Protein AF-A0A938NJC6-F1 (afdb_monomer_lite)

Sequence (365 aa):
PTEAEWEYAARGGLADAHYATGDSLSGELASYASTNPKGTRPVGSYAPNPYGLYDMTGNVVEWTADYYDWDYYRESPPLNPVGPAIGKFRAIRGGGWFTGPGCCNIDFRNGLRGNWRDFNVGFRCAADPPGPKPISVRAADGVIVYGDLQLASADRRGPLVILFHQARASAQGEYGAIAARLLAAGYHVLAIDQRSGGSYLGGANRTAAALGDAEIGYCAAYPDLVAALRYADAAGLRGKRIALGSSYSASLVLRLAVEEAKALAAIVACSPASGPPMVDCEPGPWIAQVKLPALVIRPASEMARDSVREQLAACAAAGLRTHVAEEGVHGASLLDPSRCPDAEASWRVLLDFLAEVCAPESDSP

Secondary structure (DSSP, 8-state):
--HHHHHHHHHTT-TT-SBTTBS---TTT---GGG--SSPPPTTSS---TTS---SSSS-EEEEEEEP-TTGGGTS-SSS----SS-SSEEEES--TTS-GGGGSTT-EEEE-TT---SSEE-----PPPPPEEEEEE-TTS-EEEEEEE-SSS-TTS-EEEEEPPTT--HHHHHHHHHHHHHHTT-EEEEEE-TT--STTSS--HHHHHH-S----GGGGHHHHHHHHHHHHHTT--S-EEEEEETHHHHHHHHHHHHTGGG-SEEEEES---SGGGGGG-SHHHHTT--S-EEEEEEGGGGGSHHHHHHHHHHHHTT-EEEEESS--TGGGGG-TTT-TTHHHHHHHHHHHHHHHHSPP----

Foldseek 3Di:
DALVVLLVLQCLPPPPAFGLQGVDDDLQAEAAQVVVDPAADDWPSHAGRNNRHTRSFERAWEWHPEADDPCQVVPADPPDGRHDPDHQWTKTAAGYNYHDNNRRTSNHIDTDGPPDDDRRYYYDDDDDQPPWQKDWFAFPVGQIKIWTKGALDPDLQWEEEEEAEDAQDAQCLLCVQVCVVCSVLRYIYIGILFLRYHAPSHDGRPRVVVVPPDNDFLVNRLSVVVRSLVVSVVVSRNYAYEYEYFACVLLSVLVCQQPVVVSHQEYERFQHYADDSCVVRGSLVSLLRRPHAYEYEYEPVVVVDPVSVVVVVSNVVSVHHYYYHPWADGICRCCPCVRTVVNVVVVVVVSVSVCVSRPDDPPDD

Structure (mmCIF, N/CA/C/O backbone):
data_AF-A0A938NJC6-F1
#
_entry.id   AF-A0A938NJC6-F1
#
loop_
_atom_site.group_PDB
_atom_site.id
_atom_site.type_symbol
_atom_site.label_atom_id
_atom_site.label_alt_id
_atom_site.label_comp_id
_atom_site.label_asym_id
_atom_site.label_entity_id
_atom_site.label_seq_id
_atom_site.pdbx_PDB_ins_code
_atom_site.Cartn_x
_atom_site.Cartn_y
_atom_site.Cartn_z
_atom_site.occupancy
_atom_site.B_iso_or_equiv
_atom_site.auth_seq_id
_atom_site.auth_comp_id
_atom_site.auth_asym_id
_atom_site.auth_atom_id
_atom_site.pdbx_PDB_model_num
ATOM 1 N N . PRO A 1 1 ? 13.268 -0.759 -21.220 1.00 93.50 1 PRO A N 1
ATOM 2 C CA . PRO A 1 1 ? 13.733 0.076 -20.085 1.00 93.50 1 PRO A CA 1
ATOM 3 C C . PRO A 1 1 ? 14.410 1.338 -20.630 1.00 93.50 1 PRO A C 1
ATOM 5 O O . PRO A 1 1 ? 14.863 1.308 -21.777 1.00 93.50 1 PRO A O 1
ATOM 8 N N . THR A 1 2 ? 14.474 2.407 -19.838 1.00 95.00 2 THR A N 1
ATOM 9 C CA . THR A 1 2 ? 15.382 3.540 -20.082 1.00 95.00 2 THR A CA 1
ATOM 10 C C . THR A 1 2 ? 16.849 3.139 -19.850 1.00 95.00 2 THR A C 1
ATOM 12 O O . THR A 1 2 ? 17.124 2.064 -19.313 1.00 95.00 2 THR A O 1
ATOM 15 N N . GLU A 1 3 ? 17.811 3.977 -20.242 1.00 96.25 3 GLU A N 1
ATOM 16 C CA . GLU A 1 3 ? 19.238 3.793 -19.959 1.00 96.25 3 GLU A CA 1
ATOM 17 C C . GLU A 1 3 ? 19.470 3.702 -18.447 1.00 96.25 3 GLU A C 1
ATOM 19 O O . GLU A 1 3 ? 20.181 2.811 -17.984 1.00 96.25 3 GLU A O 1
ATOM 24 N N . ALA A 1 4 ? 18.814 4.584 -17.686 1.00 95.00 4 ALA A N 1
ATOM 25 C CA . ALA A 1 4 ? 18.897 4.622 -16.231 1.00 95.00 4 ALA A CA 1
ATOM 26 C C . ALA A 1 4 ? 18.274 3.381 -15.575 1.00 95.00 4 ALA A C 1
ATOM 28 O O . ALA A 1 4 ? 18.881 2.787 -14.687 1.00 95.00 4 ALA A O 1
ATOM 29 N N . GLU A 1 5 ? 17.096 2.947 -16.030 1.00 94.19 5 GLU A N 1
ATOM 30 C CA . GLU A 1 5 ? 16.465 1.711 -15.549 1.00 94.19 5 GLU A CA 1
ATOM 31 C C . GLU A 1 5 ? 17.309 0.477 -15.867 1.00 94.19 5 GLU A C 1
ATOM 33 O O . GLU A 1 5 ? 17.424 -0.420 -15.033 1.00 94.19 5 GLU A O 1
ATOM 38 N N . TRP A 1 6 ? 17.902 0.419 -17.065 1.00 96.25 6 TRP A N 1
ATOM 39 C CA . TRP A 1 6 ? 18.789 -0.673 -17.457 1.00 96.25 6 TRP A CA 1
ATOM 40 C C . TRP A 1 6 ? 20.021 -0.721 -16.556 1.00 96.25 6 TRP A C 1
ATOM 42 O O . TRP A 1 6 ? 20.360 -1.787 -16.048 1.00 96.25 6 TRP A O 1
ATOM 52 N N . GLU A 1 7 ? 20.660 0.426 -16.314 1.00 95.50 7 GLU A N 1
ATOM 53 C CA . GLU A 1 7 ? 21.837 0.511 -15.452 1.00 95.50 7 GLU A CA 1
ATOM 54 C C . GLU A 1 7 ? 21.504 0.115 -14.009 1.00 95.50 7 GLU A C 1
ATOM 56 O O . GLU A 1 7 ? 22.205 -0.705 -13.416 1.00 95.50 7 GLU A O 1
ATOM 61 N N . TYR A 1 8 ? 20.397 0.625 -13.463 1.00 93.69 8 TYR A N 1
ATOM 62 C CA . TYR A 1 8 ? 19.916 0.260 -12.131 1.00 93.69 8 TYR A CA 1
ATOM 63 C C . TYR A 1 8 ? 19.667 -1.249 -12.015 1.00 93.69 8 TYR A C 1
ATOM 65 O O . TYR A 1 8 ? 20.127 -1.900 -11.073 1.00 93.69 8 TYR A O 1
ATOM 73 N N . ALA A 1 9 ? 18.989 -1.824 -13.013 1.00 94.19 9 ALA A N 1
ATOM 74 C CA . ALA A 1 9 ? 18.744 -3.254 -13.094 1.00 94.19 9 ALA A CA 1
ATOM 75 C C . ALA A 1 9 ? 20.052 -4.054 -13.190 1.00 94.19 9 ALA A C 1
ATOM 77 O O . ALA A 1 9 ? 20.160 -5.091 -12.543 1.00 94.19 9 ALA A O 1
ATOM 78 N N . ALA A 1 10 ? 21.045 -3.575 -13.948 1.00 95.25 10 ALA A N 1
ATOM 79 C CA . ALA A 1 10 ? 22.336 -4.236 -14.125 1.00 95.25 10 ALA A CA 1
ATOM 80 C C . ALA A 1 10 ? 23.154 -4.241 -12.831 1.00 95.25 10 ALA A C 1
ATOM 82 O O . ALA A 1 10 ? 23.678 -5.291 -12.458 1.00 95.25 10 ALA A O 1
ATOM 83 N N . ARG A 1 11 ? 23.188 -3.113 -12.104 1.00 95.38 11 ARG A N 1
ATOM 84 C CA . ARG A 1 11 ? 23.844 -3.009 -10.789 1.00 95.38 11 ARG A CA 1
ATOM 85 C C . ARG A 1 11 ? 23.315 -4.047 -9.808 1.00 95.38 11 ARG A C 1
ATOM 87 O O . ARG A 1 11 ? 24.087 -4.586 -9.025 1.00 95.38 11 ARG A O 1
ATOM 94 N N . GLY A 1 12 ? 22.013 -4.338 -9.831 1.00 92.44 12 GLY A N 1
ATOM 95 C CA . GLY A 1 12 ? 21.447 -5.413 -9.017 1.00 92.44 12 GLY A CA 1
ATOM 96 C C . GLY A 1 12 ? 21.658 -5.220 -7.512 1.00 92.44 12 GLY A C 1
ATOM 97 O O . GLY A 1 12 ? 21.853 -6.194 -6.799 1.00 92.44 12 GLY A O 1
ATOM 98 N N . GLY A 1 13 ? 21.706 -3.974 -7.031 1.00 90.25 13 GLY A N 1
ATOM 99 C CA . GLY A 1 13 ? 22.016 -3.651 -5.632 1.00 90.25 13 GLY A CA 1
ATOM 100 C C . GLY A 1 13 ? 23.507 -3.654 -5.262 1.00 90.25 13 GLY A C 1
ATOM 101 O O . GLY A 1 13 ? 23.835 -3.384 -4.110 1.00 90.25 13 GLY A O 1
ATOM 102 N N . LEU A 1 14 ? 24.415 -3.917 -6.207 1.00 89.12 14 LEU A N 1
ATOM 103 C CA . LEU A 1 14 ? 25.859 -3.814 -5.994 1.00 89.12 14 LEU A CA 1
ATOM 104 C C . LEU A 1 14 ? 26.304 -2.350 -6.135 1.00 89.12 14 LEU A C 1
ATOM 106 O O . LEU A 1 14 ? 26.292 -1.786 -7.233 1.00 89.12 14 LEU A O 1
ATOM 110 N N . ALA A 1 15 ? 26.680 -1.728 -5.016 1.00 86.12 15 ALA A N 1
ATOM 111 C CA . ALA A 1 15 ? 27.274 -0.394 -5.018 1.00 86.12 15 ALA A CA 1
ATOM 112 C C . ALA A 1 15 ? 28.649 -0.430 -5.702 1.00 86.12 15 ALA A C 1
ATOM 114 O O . ALA A 1 15 ? 29.426 -1.350 -5.466 1.00 86.12 15 ALA A O 1
ATOM 115 N N . ASP A 1 16 ? 28.920 0.558 -6.557 1.00 85.88 16 ASP A N 1
ATOM 116 C CA . ASP A 1 16 ? 30.216 0.793 -7.214 1.00 85.88 16 ASP A CA 1
ATOM 117 C C . ASP A 1 16 ? 30.785 -0.353 -8.075 1.00 85.88 16 ASP A C 1
ATOM 119 O O . ASP A 1 16 ? 31.904 -0.253 -8.572 1.00 85.88 16 ASP A O 1
ATOM 123 N N . ALA A 1 17 ? 30.005 -1.408 -8.332 1.00 89.50 17 ALA A N 1
ATOM 124 C CA . ALA A 1 17 ? 30.441 -2.521 -9.168 1.00 89.50 17 ALA A CA 1
ATOM 125 C C . ALA A 1 17 ? 30.636 -2.100 -10.631 1.00 89.50 17 ALA A C 1
ATOM 127 O O . ALA A 1 17 ? 29.816 -1.380 -11.213 1.00 89.50 17 ALA A O 1
ATOM 128 N N . HIS A 1 18 ? 31.705 -2.616 -11.237 1.00 92.00 18 HIS A N 1
ATOM 129 C CA . HIS A 1 18 ? 32.009 -2.402 -12.654 1.00 92.00 18 HIS A CA 1
ATOM 130 C C . HIS A 1 18 ? 31.129 -3.262 -13.575 1.00 92.00 18 HIS A C 1
ATOM 132 O O . HIS A 1 18 ? 30.745 -2.821 -14.659 1.00 92.00 18 HIS A O 1
ATOM 138 N N . TYR A 1 19 ? 30.778 -4.472 -13.138 1.00 94.38 19 TYR A N 1
ATOM 139 C CA . TYR A 1 19 ? 29.988 -5.450 -13.882 1.00 94.38 19 TYR A CA 1
ATOM 140 C C . TYR A 1 19 ? 28.780 -5.900 -13.053 1.00 94.38 19 TYR A C 1
ATOM 142 O O . TYR A 1 19 ? 28.802 -5.872 -11.824 1.00 94.38 19 TYR A O 1
ATOM 150 N N . ALA A 1 20 ? 27.729 -6.409 -13.699 1.00 92.88 20 ALA A N 1
ATOM 151 C CA . ALA A 1 20 ? 26.588 -7.002 -12.986 1.00 92.88 20 ALA A CA 1
ATOM 152 C C . ALA A 1 20 ? 26.959 -8.282 -12.208 1.00 92.88 20 ALA A C 1
ATOM 154 O O . ALA A 1 20 ? 26.182 -8.790 -11.404 1.00 92.88 20 ALA A O 1
ATOM 155 N N . THR A 1 21 ? 28.168 -8.789 -12.453 1.00 90.44 21 THR A N 1
ATOM 156 C CA . THR A 1 21 ? 28.825 -9.908 -11.775 1.00 90.44 21 THR A CA 1
ATOM 157 C C . THR A 1 21 ? 29.746 -9.441 -10.635 1.00 90.44 21 THR A C 1
ATOM 159 O O . THR A 1 21 ? 30.507 -10.246 -10.104 1.00 90.44 21 THR A O 1
ATOM 162 N N . GLY A 1 22 ? 29.712 -8.153 -10.266 1.00 90.12 22 GLY A N 1
ATOM 163 C CA . GLY A 1 22 ? 30.626 -7.521 -9.310 1.00 90.12 22 GLY A CA 1
ATOM 164 C C . GLY A 1 22 ? 31.834 -6.886 -10.003 1.00 90.12 22 GLY A C 1
ATOM 165 O O . GLY A 1 22 ? 31.697 -6.237 -11.036 1.00 90.12 22 GLY A O 1
ATOM 166 N N . ASP A 1 23 ? 33.034 -7.099 -9.465 1.00 89.00 23 ASP A N 1
ATOM 167 C CA . ASP A 1 23 ? 34.268 -6.471 -9.980 1.00 89.00 23 ASP A CA 1
ATOM 168 C C . ASP A 1 23 ? 35.075 -7.367 -10.930 1.00 89.00 23 ASP A C 1
ATOM 170 O O . ASP A 1 23 ? 36.160 -7.009 -11.385 1.00 89.00 23 ASP A O 1
ATOM 174 N N . SER A 1 24 ? 34.557 -8.558 -11.236 1.00 89.69 24 SER A N 1
ATOM 175 C CA . SER A 1 24 ? 35.235 -9.548 -12.074 1.00 89.69 24 SER A CA 1
ATOM 176 C C . SER A 1 24 ? 34.513 -9.771 -13.397 1.00 89.69 24 SER A C 1
ATOM 178 O O . SER A 1 24 ? 33.294 -9.942 -13.441 1.00 89.69 24 SER A O 1
ATOM 180 N N . LEU A 1 25 ? 35.307 -9.857 -14.464 1.00 93.06 25 LEU A N 1
ATOM 181 C CA . LEU A 1 25 ? 34.879 -10.255 -15.799 1.00 93.06 25 LEU A CA 1
ATOM 182 C C . LEU A 1 25 ? 35.744 -11.429 -16.268 1.00 93.06 25 LEU A C 1
ATOM 184 O O . LEU A 1 25 ? 36.963 -11.306 -16.392 1.00 93.06 25 LEU A O 1
ATOM 188 N N . SER A 1 26 ? 35.114 -12.570 -16.535 1.00 94.50 26 SER A N 1
ATOM 189 C CA . SER A 1 26 ? 35.780 -13.772 -17.042 1.00 94.50 26 SER A CA 1
ATOM 190 C C . SER A 1 26 ? 34.833 -14.580 -17.929 1.00 94.50 26 SER A C 1
ATOM 192 O O . SER A 1 26 ? 33.621 -14.357 -17.929 1.00 94.50 26 SER A O 1
ATOM 194 N N . GLY A 1 27 ? 35.374 -15.553 -18.669 1.00 93.19 27 GLY A N 1
ATOM 195 C CA . GLY A 1 27 ? 34.564 -16.459 -19.492 1.00 93.19 27 GLY A CA 1
ATOM 196 C C . GLY A 1 27 ? 33.650 -17.404 -18.709 1.00 93.19 27 GLY A C 1
ATOM 197 O O . GLY A 1 27 ? 32.767 -18.010 -19.311 1.00 93.19 27 GLY A O 1
ATOM 198 N N . GLU A 1 28 ? 33.839 -17.510 -17.392 1.00 93.62 28 GLU A N 1
ATOM 199 C CA . GLU A 1 28 ? 32.956 -18.246 -16.477 1.00 93.62 28 GLU A CA 1
ATOM 200 C C . GLU A 1 28 ? 31.764 -17.398 -16.015 1.00 93.62 28 GLU A C 1
ATOM 202 O O . GLU A 1 28 ? 30.765 -17.943 -15.558 1.00 93.62 28 GLU A O 1
ATOM 207 N N . LEU A 1 29 ? 31.866 -16.071 -16.142 1.00 94.50 29 LEU A N 1
ATOM 208 C CA . LEU A 1 29 ? 30.884 -15.108 -15.642 1.00 94.50 29 LEU A CA 1
ATOM 209 C C . LEU A 1 29 ? 30.065 -14.453 -16.757 1.00 94.50 29 LEU A C 1
ATOM 211 O O . LEU A 1 29 ? 28.946 -14.015 -16.511 1.00 94.50 29 LEU A O 1
ATOM 215 N N . ALA A 1 30 ? 30.618 -14.357 -17.966 1.00 95.50 30 ALA A N 1
ATOM 216 C CA . ALA A 1 30 ? 29.990 -13.658 -19.078 1.00 95.50 30 ALA A CA 1
ATOM 217 C C . ALA A 1 30 ? 30.495 -14.160 -20.435 1.00 95.50 30 ALA A C 1
ATOM 219 O O . ALA A 1 30 ? 31.611 -14.668 -20.562 1.00 95.50 30 ALA A O 1
ATOM 220 N N . SER A 1 31 ? 29.704 -13.932 -21.488 1.00 95.88 31 SER A N 1
ATOM 221 C CA . SER A 1 31 ? 30.136 -14.139 -22.875 1.00 95.88 31 SER A CA 1
ATOM 222 C C . SER A 1 31 ? 30.456 -12.809 -23.555 1.00 95.88 31 SER A C 1
ATOM 224 O O . SER A 1 31 ? 29.571 -11.988 -23.772 1.00 95.88 31 SER A O 1
ATOM 226 N N . TYR A 1 32 ? 31.720 -12.612 -23.918 1.00 95.75 32 TYR A N 1
ATOM 227 C CA . TYR A 1 32 ? 32.225 -11.415 -24.607 1.00 95.75 32 TYR A CA 1
ATOM 228 C C . TYR A 1 32 ? 33.382 -11.779 -25.547 1.00 95.75 32 TYR A C 1
ATOM 230 O O . TYR A 1 32 ? 33.871 -12.909 -25.498 1.00 95.75 32 TYR A O 1
ATOM 238 N N . ALA A 1 33 ? 33.852 -10.862 -26.396 1.00 94.94 33 ALA A N 1
ATOM 239 C CA . ALA A 1 33 ? 34.763 -11.194 -27.501 1.00 94.94 33 ALA A CA 1
ATOM 240 C C . ALA A 1 33 ? 36.031 -11.952 -27.061 1.00 94.94 33 ALA A C 1
ATOM 242 O O . ALA A 1 33 ? 36.422 -12.925 -27.708 1.00 94.94 33 ALA A O 1
ATOM 243 N N . SER A 1 34 ? 36.641 -11.586 -25.926 1.00 94.88 34 SER A N 1
ATOM 244 C CA . SER A 1 34 ? 37.862 -12.251 -25.433 1.00 94.88 34 SER A CA 1
ATOM 245 C C . SER A 1 34 ? 37.635 -13.682 -24.933 1.00 94.88 34 SER A C 1
ATOM 247 O O . SER A 1 34 ? 38.597 -14.411 -24.718 1.00 94.88 34 SER A O 1
ATOM 249 N N . THR A 1 35 ? 36.379 -14.108 -24.776 1.00 93.19 35 THR A N 1
ATOM 250 C CA . THR A 1 35 ? 36.004 -15.500 -24.455 1.00 93.19 35 THR A CA 1
ATOM 251 C C . THR A 1 35 ? 35.884 -16.376 -25.705 1.00 93.19 35 THR A C 1
ATOM 253 O O . THR A 1 35 ? 35.565 -17.559 -25.604 1.00 93.19 35 THR A O 1
ATOM 256 N N . ASN A 1 36 ? 36.133 -15.795 -26.886 1.00 90.75 36 ASN A N 1
ATOM 257 C CA . ASN A 1 36 ? 36.021 -16.417 -28.204 1.00 90.75 36 ASN A CA 1
ATOM 258 C C . ASN A 1 36 ? 34.703 -17.200 -28.429 1.00 90.75 36 ASN A C 1
ATOM 260 O O . ASN A 1 36 ? 34.727 -18.384 -28.796 1.00 90.75 36 ASN A O 1
ATOM 264 N N . PRO A 1 37 ? 33.532 -16.583 -28.179 1.00 90.88 37 PRO A N 1
ATOM 265 C CA . PRO A 1 37 ? 32.252 -17.252 -28.346 1.00 90.88 37 PRO A CA 1
ATOM 266 C C . PRO A 1 37 ? 31.902 -17.403 -29.833 1.00 90.88 37 PRO A C 1
ATOM 268 O O . PRO A 1 37 ? 32.214 -16.551 -30.661 1.00 90.88 37 PRO A O 1
ATOM 271 N N . LYS A 1 38 ? 31.203 -18.490 -30.182 1.00 91.69 38 LYS A N 1
ATOM 272 C CA . LYS A 1 38 ? 30.749 -18.775 -31.560 1.00 91.69 38 LYS A CA 1
ATOM 273 C C . LYS A 1 38 ? 29.335 -18.244 -31.850 1.00 91.69 38 LYS A C 1
ATOM 275 O O . LYS A 1 38 ? 28.631 -18.803 -32.686 1.00 91.69 38 LYS A O 1
ATOM 280 N N . GLY A 1 39 ? 28.912 -17.215 -31.121 1.00 93.44 39 GLY A N 1
ATOM 281 C CA . GLY A 1 39 ? 27.557 -16.669 -31.137 1.00 93.44 39 GLY A CA 1
ATOM 282 C C . GLY A 1 39 ? 27.022 -16.410 -29.730 1.00 93.44 39 GLY A C 1
ATOM 283 O O . GLY A 1 39 ? 27.735 -16.584 -28.739 1.00 93.44 39 GLY A O 1
ATOM 284 N N . THR A 1 40 ? 25.749 -16.029 -29.659 1.00 95.00 40 THR A N 1
ATOM 285 C CA . THR A 1 40 ? 25.018 -15.850 -28.399 1.00 95.00 40 THR A CA 1
ATOM 286 C C . THR A 1 40 ? 24.961 -17.147 -27.595 1.00 95.00 40 THR A C 1
ATOM 288 O O . THR A 1 40 ? 24.934 -18.250 -28.151 1.00 95.00 40 THR A O 1
ATOM 291 N N . ARG A 1 41 ? 24.875 -17.023 -26.274 1.00 95.25 41 ARG A N 1
ATOM 292 C CA . ARG A 1 41 ? 24.606 -18.137 -25.361 1.00 95.25 41 ARG A CA 1
ATOM 293 C C . ARG A 1 41 ? 23.112 -18.195 -25.015 1.00 95.25 41 ARG A C 1
ATOM 295 O O . ARG A 1 41 ? 22.451 -17.155 -25.052 1.00 95.25 41 ARG A O 1
ATOM 302 N N . PRO A 1 42 ? 22.564 -19.383 -24.687 1.00 95.25 42 PRO A N 1
ATOM 303 C CA . PRO A 1 42 ? 21.231 -19.480 -24.098 1.00 95.25 42 PRO A CA 1
ATOM 304 C C . PRO A 1 42 ? 21.102 -18.543 -22.894 1.00 95.25 42 PRO A C 1
ATOM 306 O O . PRO A 1 42 ? 22.037 -18.449 -22.096 1.00 95.25 42 PRO A O 1
ATOM 309 N N . VAL A 1 43 ? 19.961 -17.863 -22.766 1.00 92.06 43 VAL A N 1
ATOM 310 C CA . VAL A 1 43 ? 19.718 -16.963 -21.632 1.00 92.06 43 VAL A CA 1
ATOM 311 C C . VAL A 1 43 ? 19.870 -17.733 -20.323 1.00 92.06 43 VAL A C 1
ATOM 313 O O . VAL A 1 43 ? 19.364 -18.850 -20.202 1.00 92.06 43 VAL A O 1
ATOM 316 N N . GLY A 1 44 ? 20.589 -17.149 -19.367 1.00 93.12 44 GLY A N 1
ATOM 317 C CA . GLY A 1 44 ? 20.867 -17.790 -18.080 1.00 93.12 44 GLY A CA 1
ATOM 318 C C . GLY A 1 44 ? 21.961 -18.859 -18.111 1.00 93.12 44 GLY A C 1
ATOM 319 O O . GLY A 1 44 ? 22.034 -19.696 -17.216 1.00 93.12 44 GLY A O 1
ATOM 320 N N . SER A 1 45 ? 22.840 -18.828 -19.120 1.00 94.81 45 SER A N 1
ATOM 321 C CA . SER A 1 45 ? 24.065 -19.648 -19.129 1.00 94.81 45 SER A CA 1
ATOM 322 C C . SER A 1 45 ? 25.069 -19.253 -18.037 1.00 94.81 45 SER A C 1
ATOM 324 O O . SER A 1 45 ? 25.984 -20.020 -17.749 1.00 94.81 45 SER A O 1
ATOM 326 N N . TYR A 1 46 ? 24.908 -18.063 -17.458 1.00 93.88 46 TYR A N 1
ATOM 327 C CA . TYR A 1 46 ? 25.753 -17.491 -16.413 1.00 93.88 46 TYR A CA 1
ATOM 328 C C . TYR A 1 46 ? 24.915 -17.144 -15.180 1.00 93.88 46 TYR A C 1
ATOM 330 O O . TYR A 1 46 ? 23.689 -17.067 -15.263 1.00 93.88 46 TYR A O 1
ATOM 338 N N . ALA A 1 47 ? 25.567 -16.940 -14.033 1.00 93.62 47 ALA A N 1
ATOM 339 C CA . ALA A 1 47 ? 24.878 -16.578 -12.797 1.00 93.62 47 ALA A CA 1
ATOM 340 C C . ALA A 1 47 ? 24.131 -15.232 -12.937 1.00 93.62 47 ALA A C 1
ATOM 342 O O . ALA A 1 47 ? 24.637 -14.323 -13.602 1.00 93.62 47 ALA A O 1
ATOM 343 N N . PRO A 1 48 ? 22.945 -15.083 -12.318 1.00 95.12 48 PRO A N 1
ATOM 344 C CA . PRO A 1 48 ? 22.245 -13.809 -12.304 1.00 95.12 48 PRO A CA 1
ATOM 345 C C . PRO A 1 48 ? 22.912 -12.825 -11.334 1.00 95.12 48 PRO A C 1
ATOM 347 O O . PRO A 1 48 ? 23.638 -13.224 -10.421 1.00 95.12 48 PRO A O 1
ATOM 350 N N . ASN A 1 49 ? 22.607 -11.538 -11.485 1.00 94.12 49 ASN A N 1
ATOM 351 C CA . ASN A 1 49 ? 22.927 -10.540 -10.464 1.00 94.12 49 ASN A CA 1
ATOM 352 C C . ASN A 1 49 ? 22.013 -10.699 -9.219 1.00 94.12 49 ASN A C 1
ATOM 354 O O . ASN A 1 49 ? 21.089 -11.519 -9.241 1.00 94.12 49 ASN A O 1
ATOM 358 N N . PRO A 1 50 ? 22.200 -9.927 -8.129 1.00 93.00 50 PRO A N 1
ATOM 359 C CA . PRO A 1 50 ? 21.402 -10.108 -6.910 1.00 93.00 50 PRO A CA 1
ATOM 360 C C . PRO A 1 50 ? 19.897 -9.809 -7.051 1.00 93.00 50 PRO A C 1
ATOM 362 O O . PRO A 1 50 ? 19.123 -10.202 -6.182 1.00 93.00 50 PRO A O 1
ATOM 365 N N . TYR A 1 51 ? 19.453 -9.175 -8.144 1.00 91.75 51 TYR A N 1
ATOM 366 C CA . TYR A 1 51 ? 18.027 -9.047 -8.485 1.00 91.75 51 TYR A CA 1
ATOM 367 C C . TYR A 1 51 ? 17.467 -10.266 -9.233 1.00 91.75 51 TYR A C 1
ATOM 369 O O . TYR A 1 51 ? 16.294 -10.279 -9.601 1.00 91.75 51 TYR A O 1
ATOM 377 N N . GLY A 1 52 ? 18.278 -11.297 -9.475 1.00 93.06 52 GLY A N 1
ATOM 378 C CA . GLY A 1 52 ? 17.876 -12.472 -10.244 1.00 93.06 52 GLY A CA 1
ATOM 379 C C . GLY A 1 52 ? 17.861 -12.234 -11.757 1.00 93.06 52 GLY A C 1
ATOM 380 O O . GLY A 1 52 ? 17.271 -13.029 -12.489 1.00 93.06 52 GLY A O 1
ATOM 381 N N . LEU A 1 53 ? 18.486 -11.153 -12.242 1.00 94.06 53 LEU A N 1
ATOM 382 C CA . LEU A 1 53 ? 18.537 -10.823 -13.665 1.00 94.06 53 LEU A CA 1
ATOM 383 C C . LEU A 1 53 ? 19.767 -11.445 -14.327 1.00 94.06 53 LEU A C 1
ATOM 385 O O . LEU A 1 53 ? 20.895 -11.282 -13.862 1.00 94.06 53 LEU A O 1
ATOM 389 N N . TYR A 1 54 ? 19.535 -12.134 -15.440 1.00 95.06 54 TYR A N 1
ATOM 390 C CA . TYR A 1 54 ? 20.562 -12.821 -16.218 1.00 95.06 54 TYR A CA 1
ATOM 391 C C . TYR A 1 54 ? 21.120 -11.944 -17.337 1.00 95.06 54 TYR A C 1
ATOM 393 O O . TYR A 1 54 ? 20.451 -11.023 -17.817 1.00 95.06 54 TYR A O 1
ATOM 401 N N . ASP A 1 55 ? 22.342 -12.282 -17.759 1.00 94.19 55 ASP A N 1
ATOM 402 C CA . ASP A 1 55 ? 23.012 -11.716 -18.934 1.00 94.19 55 ASP A CA 1
ATOM 403 C C . ASP A 1 55 ? 23.083 -10.175 -18.915 1.00 94.19 55 ASP A C 1
ATOM 405 O O . ASP A 1 55 ? 23.024 -9.516 -19.945 1.00 94.19 55 ASP A O 1
ATOM 409 N N . MET A 1 56 ? 23.208 -9.592 -17.716 1.00 94.69 56 MET A N 1
ATOM 410 C CA . MET A 1 56 ? 23.434 -8.152 -17.522 1.00 94.69 56 MET A CA 1
ATOM 411 C C . MET A 1 56 ? 24.899 -7.745 -17.786 1.00 94.69 56 MET A C 1
ATOM 413 O O . MET A 1 56 ? 25.197 -6.560 -17.918 1.00 94.69 56 MET A O 1
ATOM 417 N N . THR A 1 57 ? 25.801 -8.730 -17.884 1.00 94.12 57 THR A N 1
ATOM 418 C CA . THR A 1 57 ? 27.201 -8.591 -18.310 1.00 94.12 57 THR A CA 1
ATOM 419 C C . THR A 1 57 ? 27.449 -9.571 -19.460 1.00 94.12 57 THR A C 1
ATOM 421 O O . THR A 1 57 ? 27.539 -10.777 -19.234 1.00 94.12 57 THR A O 1
ATOM 424 N N . GLY A 1 58 ? 27.590 -9.088 -20.696 1.00 94.06 58 GLY A N 1
ATOM 425 C CA . GLY A 1 58 ? 27.866 -9.949 -21.853 1.00 94.06 58 GLY A CA 1
ATOM 426 C C . GLY A 1 58 ? 26.613 -10.508 -22.546 1.00 94.06 58 GLY A C 1
ATOM 427 O O . GLY A 1 58 ? 25.494 -10.050 -22.360 1.00 94.06 58 GLY A O 1
ATOM 428 N N . ASN A 1 59 ? 26.823 -11.540 -23.364 1.00 95.56 59 ASN A N 1
ATOM 429 C CA . ASN A 1 59 ? 25.858 -12.154 -24.279 1.00 95.56 59 ASN A CA 1
ATOM 430 C C . ASN A 1 59 ? 25.434 -11.228 -25.425 1.00 95.56 59 ASN A C 1
ATOM 432 O O . ASN A 1 59 ? 25.858 -11.473 -26.547 1.00 95.56 59 ASN A O 1
ATOM 436 N N . VAL A 1 60 ? 24.699 -10.144 -25.185 1.00 95.56 60 VAL A N 1
ATOM 437 C CA . VAL A 1 60 ? 24.332 -9.149 -26.213 1.00 95.56 60 VAL A CA 1
ATOM 438 C C . VAL A 1 60 ? 24.331 -7.743 -25.624 1.00 95.56 60 VAL A C 1
ATOM 440 O O . VAL A 1 60 ? 24.018 -7.559 -24.455 1.00 95.56 60 VAL A O 1
ATOM 443 N N . VAL A 1 61 ? 24.625 -6.736 -26.450 1.00 95.44 61 VAL A N 1
ATOM 444 C CA . VAL A 1 61 ? 24.279 -5.352 -26.085 1.00 95.44 61 VAL A CA 1
ATOM 445 C C . VAL A 1 61 ? 22.780 -5.161 -26.287 1.00 95.44 61 VAL A C 1
ATOM 447 O O . VAL A 1 61 ? 22.198 -5.789 -27.169 1.00 95.44 61 VAL A O 1
ATOM 450 N N . GLU A 1 62 ? 22.130 -4.303 -25.516 1.00 96.06 62 GLU A N 1
ATOM 451 C CA . GLU A 1 62 ? 20.670 -4.198 -25.548 1.00 96.06 62 GLU A CA 1
ATOM 452 C C . GLU A 1 62 ? 20.187 -2.794 -25.872 1.00 96.06 62 GLU A C 1
ATOM 454 O O . GLU A 1 62 ? 20.692 -1.813 -25.331 1.00 96.06 62 GLU A O 1
ATOM 459 N N . TRP A 1 63 ? 19.168 -2.710 -26.728 1.00 96.06 63 TRP A N 1
ATOM 460 C CA . TRP A 1 63 ? 18.431 -1.473 -26.972 1.00 96.06 63 TRP A CA 1
ATOM 461 C C . TRP A 1 63 ? 17.725 -0.971 -25.710 1.00 96.06 63 TRP A C 1
ATOM 463 O O . TRP A 1 63 ? 17.059 -1.742 -25.012 1.00 96.06 63 TRP A O 1
ATOM 473 N N . THR A 1 64 ? 17.777 0.344 -25.488 1.00 95.75 64 THR A N 1
ATOM 474 C CA . THR A 1 64 ? 16.940 1.043 -24.502 1.00 95.75 64 THR A CA 1
ATOM 475 C C . THR A 1 64 ? 15.902 1.934 -25.193 1.00 95.75 64 THR A C 1
ATOM 477 O O . THR A 1 64 ? 15.887 2.083 -26.419 1.00 95.75 64 THR A O 1
ATOM 480 N N . ALA A 1 65 ? 14.973 2.492 -24.414 1.00 94.19 65 ALA A N 1
ATOM 481 C CA . ALA A 1 65 ? 13.924 3.376 -24.925 1.00 94.19 65 ALA A CA 1
ATOM 482 C C . ALA A 1 65 ? 14.459 4.752 -25.381 1.00 94.19 65 ALA A C 1
ATOM 484 O O . ALA A 1 65 ? 13.821 5.442 -26.183 1.00 94.19 65 ALA A O 1
ATOM 485 N N . ASP A 1 66 ? 15.628 5.144 -24.887 1.00 96.19 66 ASP A N 1
ATOM 486 C CA . ASP A 1 66 ? 16.186 6.488 -24.965 1.00 96.19 66 ASP A CA 1
ATOM 487 C C . ASP A 1 66 ? 16.765 6.799 -26.344 1.00 96.19 66 ASP A C 1
ATOM 489 O O . ASP A 1 66 ? 17.227 5.936 -27.105 1.00 96.19 66 ASP A O 1
ATOM 493 N N . TYR A 1 67 ? 16.784 8.089 -26.661 1.00 97.56 67 TYR A N 1
ATOM 494 C CA . TYR A 1 67 ? 17.717 8.592 -27.653 1.00 97.56 67 TYR A CA 1
ATOM 495 C C . TYR A 1 67 ? 19.118 8.681 -27.049 1.00 97.56 67 TYR A C 1
ATOM 497 O O . TYR A 1 67 ? 19.291 8.998 -25.879 1.00 97.56 67 TYR A O 1
ATOM 505 N N . TYR A 1 68 ? 20.130 8.417 -27.868 1.00 96.94 68 TYR A N 1
ATOM 506 C CA . TYR A 1 68 ? 21.516 8.548 -27.456 1.00 96.94 68 TYR A CA 1
ATOM 507 C C . TYR A 1 68 ? 22.035 9.956 -27.736 1.00 96.94 68 TYR A C 1
ATOM 509 O O . TYR A 1 68 ? 21.991 10.434 -28.874 1.00 96.94 68 TYR A O 1
ATOM 517 N N . ASP A 1 69 ? 22.600 10.561 -26.701 1.00 96.31 69 ASP A N 1
ATOM 518 C CA . ASP A 1 69 ? 23.446 11.746 -26.771 1.00 96.31 69 ASP A CA 1
ATOM 519 C C . ASP A 1 69 ? 24.641 11.537 -25.833 1.00 96.31 69 ASP A C 1
ATOM 521 O O . ASP A 1 69 ? 24.475 11.119 -24.682 1.00 96.31 69 ASP A O 1
ATOM 525 N N . TRP A 1 70 ? 25.844 11.775 -26.356 1.00 94.69 70 TRP A N 1
ATOM 526 C CA . TRP A 1 70 ? 27.111 11.582 -25.658 1.00 94.69 70 TRP A CA 1
ATOM 527 C C . TRP A 1 70 ? 27.198 12.410 -24.368 1.00 94.69 70 TRP A C 1
ATOM 529 O O . TRP A 1 70 ? 27.605 11.879 -23.337 1.00 94.69 70 TRP A O 1
ATOM 539 N N . ASP A 1 71 ? 26.755 13.668 -24.402 1.00 95.06 71 ASP A N 1
ATOM 540 C CA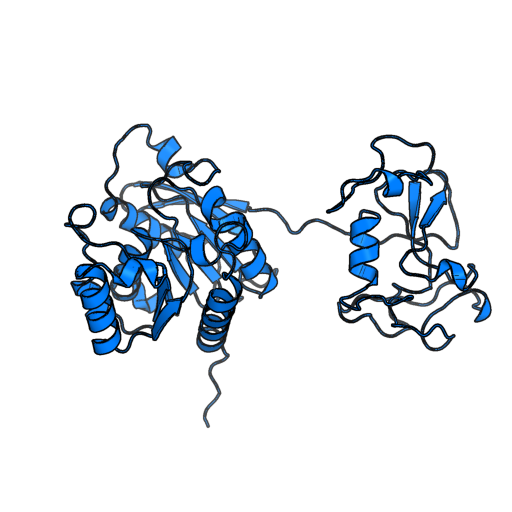 . ASP A 1 71 ? 26.902 14.628 -23.305 1.00 95.06 71 ASP A CA 1
ATOM 541 C C . ASP A 1 71 ? 25.673 14.691 -22.381 1.00 95.06 71 ASP A C 1
ATOM 543 O O . ASP A 1 71 ? 25.715 15.386 -21.369 1.00 95.06 71 ASP A O 1
ATOM 547 N N . TYR A 1 72 ? 24.602 13.938 -22.669 1.00 95.06 72 TYR A N 1
ATOM 548 C CA . TYR A 1 72 ? 23.319 14.023 -21.951 1.00 95.06 72 TYR A CA 1
ATOM 549 C C . TYR A 1 72 ? 23.442 14.005 -20.421 1.00 95.06 72 TYR A C 1
ATOM 551 O O . TYR A 1 72 ? 22.869 14.852 -19.738 1.00 95.06 72 TYR A O 1
ATOM 559 N N . TYR A 1 73 ? 24.223 13.073 -19.872 1.00 94.00 73 TYR A N 1
ATOM 560 C CA . TYR A 1 73 ? 24.349 12.907 -18.422 1.00 94.00 73 TYR A CA 1
ATOM 561 C C . TYR A 1 73 ? 25.133 14.027 -17.721 1.00 94.00 73 TYR A C 1
ATOM 563 O O . TYR A 1 73 ? 25.173 14.070 -16.495 1.00 94.00 73 TYR A O 1
ATOM 571 N N . ARG A 1 74 ? 25.732 14.964 -18.467 1.00 94.31 74 ARG A N 1
ATOM 572 C CA . ARG A 1 74 ? 26.360 16.164 -17.892 1.00 94.31 74 ARG A CA 1
ATOM 573 C C . ARG A 1 74 ? 25.331 17.183 -17.411 1.00 94.31 74 ARG A C 1
ATOM 575 O O . ARG A 1 74 ? 25.648 17.986 -16.540 1.00 94.31 74 ARG A O 1
ATOM 582 N N . GLU A 1 75 ? 24.131 17.156 -17.988 1.00 92.19 75 GLU A N 1
ATOM 583 C CA . GLU A 1 75 ? 23.057 18.126 -17.736 1.00 92.19 75 GLU A CA 1
ATOM 584 C C . GLU A 1 75 ? 21.721 17.452 -17.370 1.00 92.19 75 GLU A C 1
ATOM 586 O O . GLU A 1 75 ? 20.713 18.127 -17.160 1.00 92.19 75 GLU A O 1
ATOM 591 N N . SER A 1 76 ? 21.687 16.118 -17.293 1.00 91.94 76 SER A N 1
ATOM 592 C CA . SER A 1 76 ? 20.468 15.365 -17.005 1.00 91.94 76 SER A CA 1
ATOM 593 C C . SER A 1 76 ? 19.966 15.584 -15.573 1.00 91.94 76 SER A C 1
ATOM 595 O O . SER A 1 76 ? 20.771 15.807 -14.663 1.00 91.94 76 SER A O 1
ATOM 597 N N . PRO A 1 77 ? 18.656 15.405 -15.319 1.00 90.88 77 PRO A N 1
ATOM 598 C CA . PRO A 1 77 ? 18.142 15.282 -13.960 1.00 90.88 77 PRO A CA 1
ATOM 599 C C . PRO A 1 77 ? 18.890 14.194 -13.167 1.00 90.88 77 PRO A C 1
ATOM 601 O O . PRO A 1 77 ? 19.190 13.137 -13.727 1.00 90.88 77 PRO A O 1
ATOM 604 N N . PRO A 1 78 ? 19.163 14.408 -11.867 1.00 84.50 78 PRO A N 1
ATOM 605 C CA . PRO A 1 78 ? 19.930 13.459 -11.057 1.00 84.50 78 PRO A CA 1
ATOM 606 C C . PRO A 1 78 ? 19.156 12.178 -10.717 1.00 84.50 78 PRO A C 1
ATOM 608 O O . PRO A 1 78 ? 19.760 11.184 -10.329 1.00 84.50 78 PRO A O 1
ATOM 611 N N . LEU A 1 79 ? 17.825 12.192 -10.841 1.00 82.88 79 LEU A N 1
ATOM 612 C CA . LEU A 1 79 ? 16.955 11.065 -10.520 1.00 82.88 79 LEU A CA 1
ATOM 613 C C . LEU A 1 79 ? 16.088 10.718 -11.731 1.00 82.88 79 LEU A C 1
ATOM 615 O O . LEU A 1 79 ? 15.410 11.592 -12.268 1.00 82.88 79 LEU A O 1
ATOM 619 N N . ASN A 1 80 ? 16.096 9.441 -12.119 1.00 84.75 80 ASN A N 1
ATOM 620 C CA . ASN A 1 80 ? 15.303 8.870 -13.216 1.00 84.75 80 ASN A CA 1
ATOM 621 C C . ASN A 1 80 ? 15.359 9.673 -14.536 1.00 84.75 80 ASN A C 1
ATOM 623 O O . ASN A 1 80 ? 14.316 10.086 -15.050 1.00 84.75 80 ASN A O 1
ATOM 627 N N . PRO A 1 81 ? 16.554 9.926 -15.102 1.00 92.81 81 PRO A N 1
ATOM 628 C CA . PRO A 1 81 ? 16.663 10.594 -16.392 1.00 92.81 81 PRO A CA 1
ATOM 629 C C . PRO A 1 81 ? 16.168 9.681 -17.530 1.00 92.81 81 PRO A C 1
ATOM 631 O O . PRO A 1 81 ? 16.397 8.474 -17.513 1.00 92.81 81 PRO A O 1
ATOM 634 N N . VAL A 1 82 ? 15.499 10.268 -18.528 1.00 88.44 82 VAL A N 1
ATOM 635 C CA . VAL A 1 82 ? 14.772 9.552 -19.605 1.00 88.44 82 VAL A CA 1
ATOM 636 C C . VAL A 1 82 ? 15.384 9.754 -21.001 1.00 88.44 82 VAL A C 1
ATOM 638 O O . VAL A 1 82 ? 14.706 9.623 -22.023 1.00 88.44 82 VAL A O 1
ATOM 641 N N . GLY A 1 83 ? 16.657 10.148 -21.045 1.00 92.56 83 GLY A N 1
ATOM 642 C CA . GLY A 1 83 ? 17.339 10.542 -22.274 1.00 92.56 83 GLY A CA 1
ATOM 643 C C . GLY A 1 83 ? 16.821 11.868 -22.864 1.00 92.56 83 GLY A C 1
ATOM 644 O O . GLY A 1 83 ? 15.906 12.505 -22.328 1.00 92.56 83 GLY A O 1
ATOM 645 N N . PRO A 1 84 ? 17.408 12.336 -23.978 1.00 93.50 84 PRO A N 1
ATOM 646 C CA . PRO A 1 84 ? 16.877 13.443 -24.766 1.00 93.50 84 PRO A CA 1
ATOM 647 C C . PRO A 1 84 ? 15.526 13.090 -25.402 1.00 93.50 84 PRO A C 1
ATOM 649 O O . PRO A 1 84 ? 15.306 11.963 -25.840 1.00 93.50 84 PRO A O 1
ATOM 652 N N . ALA A 1 85 ? 14.647 14.083 -25.563 1.00 90.81 85 ALA A N 1
ATOM 653 C CA . ALA A 1 85 ? 13.332 13.884 -26.186 1.00 90.81 85 ALA A CA 1
ATOM 654 C C . ALA A 1 85 ? 13.403 13.541 -27.690 1.00 90.81 85 ALA A C 1
ATOM 656 O O . ALA A 1 85 ? 12.494 12.910 -28.234 1.00 90.81 85 ALA A O 1
ATOM 657 N N . ILE A 1 86 ? 14.472 13.964 -28.372 1.00 92.38 86 ILE A N 1
ATOM 658 C CA . ILE A 1 86 ? 14.717 13.725 -29.799 1.00 92.38 86 ILE A CA 1
ATOM 659 C C . ILE A 1 86 ? 16.180 13.343 -30.021 1.00 92.38 86 ILE A C 1
ATOM 661 O O . ILE A 1 86 ? 17.069 13.848 -29.342 1.00 92.38 86 ILE A O 1
ATOM 665 N N . GLY A 1 87 ? 16.452 12.502 -31.016 1.00 93.25 87 GLY A N 1
ATOM 666 C CA . GLY A 1 87 ? 17.823 12.142 -31.358 1.00 93.25 87 GLY A CA 1
ATOM 667 C C . GLY A 1 87 ? 17.943 11.375 -32.666 1.00 93.25 87 GLY A C 1
ATOM 668 O O . GLY A 1 87 ? 16.969 10.873 -33.224 1.00 93.25 87 GLY A O 1
ATOM 669 N N . LYS A 1 88 ? 19.176 11.302 -33.178 1.00 94.50 88 LYS A N 1
ATOM 670 C CA . LYS A 1 88 ? 19.512 10.564 -34.412 1.00 94.50 88 LYS A CA 1
ATOM 671 C C . LYS A 1 88 ? 19.811 9.086 -34.156 1.00 94.50 88 LYS A C 1
ATOM 673 O O . LYS A 1 88 ? 19.692 8.266 -35.067 1.00 94.50 88 LYS A O 1
ATOM 678 N N . PHE A 1 89 ? 20.216 8.763 -32.934 1.00 96.81 89 PHE A N 1
ATOM 679 C CA . PHE A 1 89 ? 20.631 7.436 -32.504 1.00 96.81 89 PHE A CA 1
ATOM 680 C C . PHE A 1 89 ? 19.787 7.001 -31.309 1.00 96.81 89 PHE A C 1
ATOM 682 O O . PHE A 1 89 ? 19.341 7.838 -30.529 1.00 96.81 89 PHE A O 1
ATOM 689 N N . ARG A 1 90 ? 19.562 5.698 -31.182 1.00 96.25 90 ARG A N 1
ATOM 690 C CA . ARG A 1 90 ? 18.993 5.052 -30.000 1.00 96.25 90 ARG A CA 1
ATOM 691 C C . ARG A 1 90 ? 20.131 4.532 -29.137 1.00 96.25 90 ARG A C 1
ATOM 693 O O . ARG A 1 90 ? 21.155 4.105 -29.680 1.00 96.25 90 ARG A O 1
ATOM 700 N N . ALA A 1 91 ? 19.958 4.608 -27.826 1.00 97.12 91 ALA A N 1
ATOM 701 C CA . ALA A 1 91 ? 20.964 4.127 -26.900 1.00 97.12 91 ALA A CA 1
ATOM 702 C C . ALA A 1 91 ? 20.964 2.594 -26.834 1.00 97.12 91 ALA A C 1
ATOM 704 O O . ALA A 1 91 ? 19.922 1.937 -26.915 1.00 97.12 91 ALA A O 1
ATOM 705 N N . ILE A 1 92 ? 22.166 2.042 -26.716 1.00 96.44 92 ILE A N 1
ATOM 706 C CA . ILE A 1 92 ? 22.422 0.648 -26.372 1.00 96.44 92 ILE A CA 1
ATOM 707 C C . ILE A 1 92 ? 23.299 0.587 -25.129 1.00 96.44 92 ILE A C 1
ATOM 709 O O . ILE A 1 92 ? 24.185 1.431 -24.958 1.00 96.44 92 ILE A O 1
ATOM 713 N N . ARG A 1 93 ? 23.073 -0.424 -24.291 1.00 96.31 93 ARG A N 1
ATOM 714 C CA . ARG A 1 93 ? 23.841 -0.650 -23.061 1.00 96.31 93 ARG A CA 1
ATOM 715 C C . ARG A 1 93 ? 24.335 -2.085 -22.931 1.00 96.31 93 ARG A C 1
ATOM 717 O O . ARG A 1 93 ? 23.863 -2.981 -23.634 1.00 96.31 93 ARG A O 1
ATOM 724 N N . GLY A 1 94 ? 25.299 -2.267 -22.033 1.00 91.75 94 GLY A N 1
ATOM 725 C CA . GLY A 1 94 ? 25.940 -3.549 -21.765 1.00 91.75 94 GLY A CA 1
ATOM 726 C C . GLY A 1 94 ? 26.932 -3.975 -22.844 1.00 91.75 94 GLY A C 1
ATOM 727 O O . GLY A 1 94 ? 27.249 -3.229 -23.773 1.00 91.75 94 GLY A O 1
ATOM 728 N N . GLY A 1 95 ? 27.420 -5.207 -22.704 1.00 91.88 95 GLY A N 1
ATOM 729 C CA . GLY A 1 95 ? 28.391 -5.837 -23.595 1.00 91.88 95 GLY A CA 1
ATOM 730 C C . GLY A 1 95 ? 27.813 -7.102 -24.210 1.00 91.88 95 GLY A C 1
ATOM 731 O O . GLY A 1 95 ? 26.978 -7.754 -23.605 1.00 91.88 95 GLY A O 1
ATOM 732 N N . GLY A 1 96 ? 28.266 -7.470 -25.402 1.00 93.19 96 GLY A N 1
ATOM 733 C CA . GLY A 1 96 ? 27.852 -8.689 -26.087 1.00 93.19 96 GLY A CA 1
ATOM 734 C C . GLY A 1 96 ? 29.003 -9.624 -26.429 1.00 93.19 96 GLY A C 1
ATOM 735 O O . GLY A 1 96 ? 30.182 -9.275 -26.316 1.00 93.19 96 GLY A O 1
ATOM 736 N N . TRP A 1 97 ? 28.645 -10.810 -26.921 1.00 94.69 97 TRP A N 1
ATOM 737 C CA . TRP A 1 97 ? 29.565 -11.865 -27.346 1.00 94.69 97 TRP A CA 1
ATOM 738 C C . TRP A 1 97 ? 30.587 -11.387 -28.389 1.00 94.69 97 TRP A C 1
ATOM 740 O O . TRP A 1 97 ? 31.687 -11.930 -28.467 1.00 94.69 97 TRP A O 1
ATOM 750 N N . PHE A 1 98 ? 30.251 -10.341 -29.150 1.00 94.69 98 PHE A N 1
ATOM 751 C CA . PHE A 1 98 ? 31.114 -9.731 -30.163 1.00 94.69 98 PHE A CA 1
ATOM 752 C C . PHE A 1 98 ? 31.734 -8.383 -29.744 1.00 94.69 98 PHE A C 1
ATOM 754 O O . PHE A 1 98 ? 32.371 -7.714 -30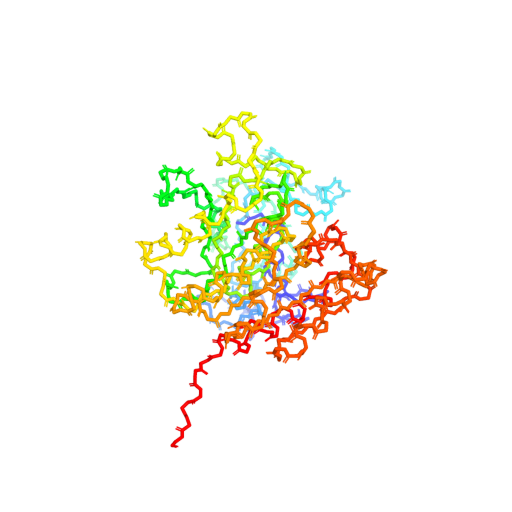.555 1.00 94.69 98 PHE A O 1
ATOM 761 N N . THR A 1 99 ? 31.582 -7.960 -28.485 1.00 93.25 99 THR A N 1
ATOM 762 C CA . THR A 1 99 ? 32.200 -6.722 -27.973 1.00 93.25 99 THR A CA 1
ATOM 763 C C . THR A 1 99 ? 33.393 -6.989 -27.065 1.00 93.25 99 THR A C 1
ATOM 765 O O . THR A 1 99 ? 33.454 -8.015 -26.387 1.00 93.25 99 THR A O 1
ATOM 768 N N . GLY A 1 100 ? 34.329 -6.040 -27.022 1.00 93.88 100 GLY A N 1
ATOM 769 C CA . GLY A 1 100 ? 35.462 -6.082 -26.100 1.00 93.88 100 GLY A CA 1
ATOM 770 C C . GLY A 1 100 ? 35.053 -5.940 -24.624 1.00 93.88 100 GLY A C 1
ATOM 771 O O . GLY A 1 100 ? 33.930 -5.533 -24.325 1.00 93.88 100 GLY A O 1
ATOM 772 N N . PRO A 1 101 ? 35.976 -6.230 -23.689 1.00 92.75 101 PRO A N 1
ATOM 773 C CA . PRO A 1 101 ? 35.691 -6.230 -22.252 1.00 92.75 101 PRO A CA 1
ATOM 774 C C . PRO A 1 101 ? 35.199 -4.874 -21.727 1.00 92.75 101 PRO A C 1
ATOM 776 O O . PRO A 1 101 ? 34.313 -4.844 -20.887 1.00 92.75 101 PRO A O 1
ATOM 779 N N . GLY A 1 102 ? 35.689 -3.755 -22.274 1.00 91.50 102 GLY A N 1
ATOM 780 C CA . GLY A 1 102 ? 35.244 -2.415 -21.865 1.00 91.50 102 GLY A CA 1
ATOM 781 C C . GLY A 1 102 ? 33.777 -2.108 -22.184 1.00 91.50 102 GLY A C 1
ATOM 782 O O . GLY A 1 102 ? 33.194 -1.229 -21.562 1.00 91.50 102 GLY A O 1
ATOM 783 N N . CYS A 1 103 ? 33.156 -2.843 -23.112 1.00 93.50 103 CYS A N 1
ATOM 784 C CA . CYS A 1 103 ? 31.721 -2.721 -23.365 1.00 93.50 103 CYS A CA 1
ATOM 785 C C . CYS A 1 103 ? 30.883 -3.454 -22.314 1.00 93.50 103 CYS A C 1
ATOM 787 O O . CYS A 1 103 ? 29.693 -3.209 -22.218 1.00 93.50 103 CYS A O 1
ATOM 789 N N . CYS A 1 104 ? 31.474 -4.363 -21.536 1.00 94.56 104 CYS A N 1
ATOM 790 C CA . CYS A 1 104 ? 30.740 -5.152 -20.547 1.00 94.56 104 CYS A CA 1
ATOM 791 C C . CYS A 1 104 ? 30.480 -4.393 -19.242 1.00 94.56 104 CYS A C 1
ATOM 793 O O . CYS A 1 104 ? 29.780 -4.929 -18.386 1.00 94.56 104 CYS A O 1
ATOM 795 N N . ASN A 1 105 ? 31.024 -3.183 -19.081 1.00 94.88 105 ASN A N 1
ATOM 796 C CA . ASN A 1 105 ? 30.763 -2.372 -17.899 1.00 94.88 105 ASN A CA 1
ATOM 797 C C . ASN A 1 105 ? 29.281 -1.984 -17.817 1.00 94.88 105 ASN A C 1
ATOM 799 O O . ASN A 1 105 ? 28.640 -1.707 -18.834 1.00 94.88 105 ASN A O 1
ATOM 803 N N . ILE A 1 106 ? 28.755 -1.894 -16.597 1.00 94.75 106 ILE A N 1
ATOM 804 C CA . ILE A 1 106 ? 27.370 -1.472 -16.340 1.00 94.75 106 ILE A CA 1
ATOM 805 C C . ILE A 1 106 ? 27.105 -0.049 -16.872 1.00 94.75 106 ILE A C 1
ATOM 807 O O . ILE A 1 106 ? 26.032 0.252 -17.403 1.00 94.75 106 ILE A O 1
ATOM 811 N N . ASP A 1 107 ? 28.099 0.830 -16.777 1.00 92.25 107 ASP A N 1
ATOM 812 C CA . ASP A 1 107 ? 28.017 2.217 -17.231 1.00 92.25 107 ASP A CA 1
ATOM 813 C C . ASP A 1 107 ? 28.27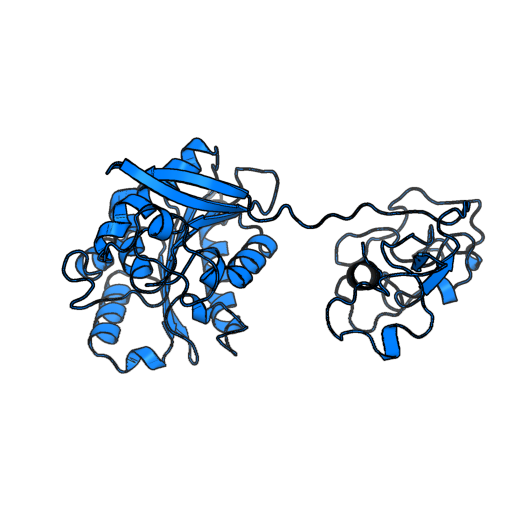3 2.387 -18.743 1.00 92.25 107 ASP A C 1
ATOM 815 O O . ASP A 1 107 ? 28.140 3.492 -19.277 1.00 92.25 107 ASP A O 1
ATOM 819 N N . PHE A 1 108 ? 28.590 1.304 -19.465 1.00 95.00 108 PHE A N 1
ATOM 820 C CA . PHE A 1 108 ? 28.821 1.388 -20.899 1.00 95.00 108 PHE A CA 1
ATOM 821 C C . PHE A 1 108 ? 27.534 1.759 -21.638 1.00 95.00 108 PHE A C 1
ATOM 823 O O . PHE A 1 108 ? 26.472 1.150 -21.465 1.00 95.00 108 PHE A O 1
ATOM 830 N N . ARG A 1 109 ? 27.669 2.742 -22.528 1.00 95.44 109 ARG A N 1
ATOM 831 C CA . ARG A 1 109 ? 26.606 3.233 -23.398 1.00 95.44 109 ARG A CA 1
ATOM 832 C C . ARG A 1 109 ? 27.149 3.611 -24.765 1.00 95.44 109 ARG A C 1
ATOM 834 O O . ARG A 1 109 ? 28.225 4.198 -24.880 1.00 95.44 109 ARG A O 1
ATOM 841 N N . ASN A 1 110 ? 26.380 3.323 -25.806 1.00 95.00 110 ASN A N 1
ATOM 842 C CA . ASN A 1 110 ? 26.700 3.730 -27.171 1.00 95.00 110 ASN A CA 1
ATOM 843 C C . ASN A 1 110 ? 25.421 4.030 -27.967 1.00 95.00 110 ASN A C 1
ATOM 845 O O . ASN A 1 110 ? 24.320 3.685 -27.544 1.00 95.00 110 ASN A O 1
ATOM 849 N N . GLY A 1 111 ? 25.562 4.683 -29.119 1.00 95.50 111 GLY A N 1
ATOM 850 C CA . GLY A 1 111 ? 24.457 5.051 -29.995 1.00 95.50 111 GLY A CA 1
ATOM 851 C C . GLY A 1 111 ? 24.482 4.285 -31.310 1.00 95.50 111 GLY A C 1
ATOM 852 O O . GLY A 1 111 ? 25.475 4.304 -32.034 1.00 95.50 111 GLY A O 1
ATOM 853 N N . LEU A 1 112 ? 23.356 3.676 -31.671 1.00 95.56 112 LEU A N 1
ATOM 854 C CA . LEU A 1 112 ? 23.148 3.066 -32.986 1.00 95.56 112 LEU A CA 1
ATOM 855 C C . LEU A 1 112 ? 21.913 3.669 -33.660 1.00 95.56 112 LEU A C 1
ATOM 857 O O . LEU A 1 112 ? 21.031 4.225 -33.009 1.00 95.56 112 LEU A O 1
ATOM 861 N N . ARG A 1 113 ? 21.831 3.618 -34.995 1.00 95.00 113 ARG A N 1
ATOM 862 C CA . ARG A 1 113 ? 20.633 4.123 -35.692 1.00 95.00 113 ARG A CA 1
ATOM 863 C C . ARG A 1 113 ? 19.432 3.259 -35.314 1.00 95.00 113 ARG A C 1
ATOM 865 O O . ARG A 1 113 ? 19.552 2.044 -35.284 1.00 95.00 113 ARG A O 1
ATOM 872 N N . GLY A 1 114 ? 18.260 3.859 -35.108 1.00 88.69 114 GLY A N 1
ATOM 873 C CA . GLY A 1 114 ? 17.071 3.109 -34.668 1.00 88.69 114 GLY A CA 1
ATOM 874 C C . GLY A 1 114 ? 16.571 2.032 -35.647 1.00 88.69 114 GLY A C 1
ATOM 875 O O . GLY A 1 114 ? 15.766 1.194 -35.268 1.00 88.69 114 GLY A O 1
ATOM 876 N N . ASN A 1 115 ? 17.038 2.040 -36.899 1.00 89.00 115 ASN A N 1
ATOM 877 C CA . ASN A 1 115 ? 16.762 1.008 -37.903 1.00 89.00 115 ASN A CA 1
ATOM 878 C C . ASN A 1 115 ? 17.948 0.051 -38.139 1.00 89.00 115 ASN A C 1
ATOM 880 O O . ASN A 1 115 ? 17.944 -0.710 -39.111 1.00 89.00 115 ASN A O 1
ATOM 884 N N . TRP A 1 116 ? 18.983 0.125 -37.301 1.00 90.69 116 TRP A N 1
ATOM 885 C CA . TRP A 1 116 ? 20.149 -0.740 -37.377 1.00 90.69 116 TRP A CA 1
ATOM 886 C C . TRP A 1 116 ? 19.770 -2.166 -36.978 1.00 90.69 116 TRP A C 1
ATOM 888 O O . TRP A 1 116 ? 19.091 -2.386 -35.976 1.00 90.69 116 TRP A O 1
ATOM 898 N N . ARG A 1 117 ? 20.202 -3.140 -37.780 1.00 87.31 117 ARG A N 1
ATOM 899 C CA . ARG A 1 117 ? 20.017 -4.567 -37.511 1.00 87.31 117 ARG A CA 1
ATOM 900 C C . ARG A 1 117 ? 21.387 -5.169 -37.291 1.00 87.31 117 ARG A C 1
ATOM 902 O O . ARG A 1 117 ? 22.235 -5.083 -38.175 1.00 87.31 117 ARG A O 1
ATOM 909 N N . ASP A 1 118 ? 21.576 -5.762 -36.127 1.00 88.00 118 ASP A N 1
ATOM 910 C CA . ASP A 1 118 ? 22.864 -6.260 -35.675 1.00 88.00 118 ASP A CA 1
ATOM 911 C C . ASP A 1 118 ? 22.692 -7.657 -35.080 1.00 88.00 118 ASP A C 1
ATOM 913 O O . ASP A 1 118 ? 21.678 -7.950 -34.452 1.00 88.00 118 ASP A O 1
ATOM 917 N N . PHE A 1 119 ? 23.681 -8.518 -35.283 1.00 90.94 119 PHE A N 1
ATOM 918 C CA . PHE A 1 119 ? 23.695 -9.881 -34.750 1.00 90.94 119 PHE A CA 1
ATOM 919 C C . PHE A 1 119 ? 24.129 -9.937 -33.275 1.00 90.94 119 PHE A C 1
ATOM 921 O O . PHE A 1 119 ? 24.073 -10.996 -32.650 1.00 90.94 119 PHE A O 1
ATOM 928 N N . ASN A 1 120 ? 24.604 -8.816 -32.732 1.00 92.81 120 ASN A N 1
ATOM 929 C CA . ASN A 1 120 ? 25.079 -8.678 -31.363 1.00 92.81 120 ASN A CA 1
ATOM 930 C C . ASN A 1 120 ? 24.203 -7.725 -30.526 1.00 92.81 120 ASN A C 1
ATOM 932 O O . ASN A 1 120 ? 24.499 -7.522 -29.349 1.00 92.81 120 ASN A O 1
ATOM 936 N N . VAL A 1 121 ? 23.135 -7.158 -31.108 1.00 94.62 121 VAL A N 1
ATOM 937 C CA . VAL A 1 121 ? 22.194 -6.267 -30.410 1.00 94.62 121 VAL A CA 1
ATOM 938 C C . VAL A 1 121 ? 20.863 -6.983 -30.167 1.00 94.62 121 VAL A C 1
ATOM 940 O O . VAL A 1 121 ? 20.187 -7.397 -31.109 1.00 94.62 121 VAL A O 1
ATOM 943 N N . GLY A 1 122 ? 20.481 -7.102 -28.901 1.00 93.62 122 GLY A N 1
ATOM 944 C CA . GLY A 1 122 ? 19.209 -7.644 -28.438 1.00 93.62 122 GLY A CA 1
ATOM 945 C C . GLY A 1 122 ? 18.313 -6.588 -27.794 1.00 93.62 122 GLY A C 1
ATOM 946 O O . GLY A 1 122 ? 18.507 -5.379 -27.934 1.00 93.62 122 GLY A O 1
ATOM 947 N N . PHE A 1 123 ? 17.299 -7.060 -27.081 1.00 91.94 123 PHE A N 1
ATOM 948 C CA . PHE A 1 123 ? 16.416 -6.234 -26.268 1.00 91.94 123 PHE A CA 1
ATOM 949 C C . PHE A 1 123 ? 15.869 -7.061 -25.108 1.00 91.94 123 PHE A C 1
ATOM 951 O O . PHE A 1 123 ? 15.745 -8.283 -25.209 1.00 91.94 123 PHE A O 1
ATOM 958 N N . ARG A 1 124 ? 15.450 -6.370 -24.049 1.00 92.38 124 ARG A N 1
ATOM 959 C CA . ARG A 1 124 ? 14.613 -6.941 -22.995 1.00 92.38 124 ARG A CA 1
ATOM 960 C C . ARG A 1 124 ? 13.315 -6.167 -22.864 1.00 92.38 124 ARG A C 1
ATOM 962 O O . ARG A 1 124 ? 13.282 -4.942 -22.997 1.00 92.38 124 ARG A O 1
ATOM 969 N N . CYS A 1 125 ? 12.240 -6.889 -22.584 1.00 90.31 125 CYS A N 1
ATOM 970 C CA . CYS A 1 125 ? 10.959 -6.279 -22.274 1.00 90.31 125 CYS A CA 1
ATOM 971 C C . CYS A 1 125 ? 10.978 -5.794 -20.823 1.00 90.31 125 CYS A C 1
ATOM 973 O O . CYS A 1 125 ? 11.273 -6.562 -19.912 1.00 90.31 125 CYS A O 1
ATOM 975 N N . ALA A 1 126 ? 10.645 -4.524 -20.625 1.00 87.50 126 ALA A N 1
ATOM 976 C CA . ALA A 1 126 ? 10.349 -3.956 -19.320 1.00 87.50 126 ALA A CA 1
ATOM 977 C C . ALA A 1 126 ? 9.020 -3.215 -19.437 1.00 87.50 126 ALA A C 1
ATOM 979 O O . ALA A 1 126 ? 8.720 -2.644 -20.489 1.00 87.50 126 ALA A O 1
ATOM 980 N N . ALA A 1 127 ? 8.238 -3.253 -18.374 1.00 79.06 127 ALA A N 1
ATOM 981 C CA . ALA A 1 127 ? 7.015 -2.492 -18.242 1.00 79.06 127 ALA A CA 1
ATOM 982 C C . ALA A 1 127 ? 6.967 -1.966 -16.816 1.00 79.06 127 ALA A C 1
ATOM 984 O O . ALA A 1 127 ? 7.416 -2.651 -15.892 1.00 79.06 127 ALA A O 1
ATOM 985 N N . ASP A 1 128 ? 6.391 -0.783 -16.652 1.00 69.69 128 ASP A N 1
ATOM 986 C CA . ASP A 1 128 ? 5.992 -0.335 -15.331 1.00 69.69 128 ASP A CA 1
ATOM 987 C C . ASP A 1 128 ? 5.047 -1.380 -14.720 1.00 69.69 128 ASP A C 1
ATOM 989 O O . ASP A 1 128 ? 4.252 -1.997 -15.452 1.00 69.69 128 ASP A O 1
ATOM 993 N N . PRO A 1 129 ? 5.097 -1.605 -13.395 1.00 59.66 129 PRO A N 1
ATOM 994 C CA . PRO A 1 129 ? 4.039 -2.356 -12.742 1.00 59.66 129 PRO A CA 1
ATOM 995 C C . PRO A 1 129 ? 2.695 -1.723 -13.133 1.00 59.66 129 PRO A C 1
ATOM 997 O O . PRO A 1 129 ? 2.613 -0.495 -13.245 1.00 59.66 129 PRO A O 1
ATOM 1000 N N . PRO A 1 130 ? 1.642 -2.526 -13.382 1.00 63.72 130 PRO A N 1
ATOM 1001 C CA . PRO A 1 130 ? 0.341 -1.967 -13.702 1.00 63.72 130 PRO A CA 1
ATOM 1002 C C . PRO A 1 130 ? -0.023 -0.981 -12.595 1.00 63.72 130 PRO A C 1
ATOM 1004 O O . PRO A 1 130 ? -0.081 -1.355 -11.422 1.00 63.72 130 PRO A O 1
ATOM 1007 N N . GLY A 1 131 ? -0.200 0.282 -12.986 1.00 72.94 131 GLY A N 1
ATOM 1008 C CA . GLY A 1 131 ? -0.555 1.343 -12.058 1.00 72.94 131 GLY A CA 1
ATOM 1009 C C . GLY A 1 131 ? -1.860 1.028 -11.318 1.00 72.94 131 GLY A C 1
ATOM 1010 O O . GLY A 1 131 ? -2.547 0.049 -11.635 1.00 72.94 131 GLY A O 1
ATOM 1011 N N . PRO A 1 132 ? -2.236 1.864 -10.340 1.00 88.19 132 PRO A N 1
ATOM 1012 C CA . PRO A 1 132 ? -3.426 1.637 -9.534 1.00 88.19 132 PRO A CA 1
ATOM 1013 C C . PRO A 1 132 ? -4.656 1.384 -10.412 1.00 88.19 132 PRO A C 1
ATOM 1015 O O . PRO A 1 132 ? -5.033 2.235 -11.216 1.00 88.19 132 PRO A O 1
ATOM 1018 N N . LYS A 1 133 ? -5.263 0.193 -10.299 1.00 93.44 133 LYS A N 1
ATOM 1019 C CA . LYS A 1 133 ? -6.482 -0.150 -11.037 1.00 93.44 133 LYS A CA 1
ATOM 1020 C C . LYS A 1 133 ? -7.670 0.468 -10.303 1.00 93.44 133 LYS A C 1
ATOM 1022 O O . LYS A 1 133 ? -7.949 0.004 -9.196 1.00 93.44 133 LYS A O 1
ATOM 1027 N N . PRO A 1 134 ? -8.417 1.414 -10.900 1.00 95.88 134 PRO A N 1
ATOM 1028 C CA . PRO A 1 134 ? -9.565 2.015 -10.235 1.00 95.88 134 PRO A CA 1
ATOM 1029 C C . PRO A 1 134 ? -10.651 0.984 -9.935 1.00 95.88 134 PRO A C 1
ATOM 1031 O O . PRO A 1 134 ? -10.931 0.096 -10.749 1.00 95.88 134 PRO A O 1
ATOM 1034 N N . ILE A 1 135 ? -11.277 1.120 -8.770 1.00 97.31 135 ILE A N 1
ATOM 1035 C CA . ILE A 1 135 ? -12.371 0.266 -8.307 1.00 97.31 135 ILE A CA 1
ATOM 1036 C C . ILE A 1 135 ? -13.529 1.121 -7.814 1.00 97.31 135 ILE A C 1
ATOM 1038 O O . ILE A 1 135 ? -13.363 2.291 -7.461 1.00 97.31 135 ILE A O 1
ATOM 1042 N N . SER A 1 136 ? -14.710 0.517 -7.763 1.00 97.69 136 SER A N 1
ATOM 1043 C CA . SER A 1 136 ? -15.832 1.064 -7.019 1.00 97.69 136 SER A CA 1
ATOM 1044 C C . SER A 1 136 ? -16.632 -0.050 -6.356 1.00 97.69 136 SER A C 1
ATOM 1046 O O . SER A 1 136 ? -16.708 -1.178 -6.853 1.00 97.69 136 SER A O 1
ATOM 1048 N N . VAL A 1 137 ? -17.219 0.257 -5.205 1.00 98.31 137 VAL A N 1
ATOM 1049 C CA . VAL A 1 137 ? -18.064 -0.662 -4.447 1.00 98.31 137 VAL A CA 1
ATOM 1050 C C . VAL A 1 137 ? -19.186 0.104 -3.763 1.00 98.31 137 VAL A C 1
ATOM 1052 O O . VAL A 1 137 ? -19.006 1.223 -3.296 1.00 98.31 137 VAL A O 1
ATOM 1055 N N . ARG A 1 138 ? -20.377 -0.494 -3.714 1.00 98.31 138 ARG A N 1
ATOM 1056 C CA . ARG A 1 138 ? -21.532 0.107 -3.046 1.00 98.31 138 ARG A CA 1
ATOM 1057 C C . ARG A 1 138 ? -21.524 -0.227 -1.550 1.00 98.31 138 ARG A C 1
ATOM 1059 O O . ARG A 1 138 ? -21.640 -1.403 -1.181 1.00 98.31 138 ARG A O 1
ATOM 1066 N N . ALA A 1 139 ? -21.434 0.801 -0.712 1.00 98.44 139 ALA A N 1
ATOM 1067 C CA . ALA A 1 139 ? -21.610 0.709 0.734 1.00 98.44 139 ALA A CA 1
ATOM 1068 C C . ALA A 1 139 ? -23.056 0.344 1.109 1.00 98.44 139 ALA A C 1
ATOM 1070 O O . ALA A 1 139 ? -23.969 0.418 0.284 1.00 98.44 139 ALA A O 1
ATOM 1071 N N . ALA A 1 140 ? -23.264 -0.104 2.350 1.00 97.62 140 ALA A N 1
ATOM 1072 C CA . ALA A 1 140 ? -24.564 -0.603 2.814 1.00 97.62 140 ALA A CA 1
ATOM 1073 C C . ALA A 1 140 ? -25.682 0.455 2.753 1.00 97.62 140 ALA A C 1
ATOM 1075 O O . ALA A 1 140 ? -26.841 0.118 2.536 1.00 97.62 140 ALA A O 1
ATOM 1076 N N . ASP A 1 141 ? -25.321 1.728 2.880 1.00 97.12 141 ASP A N 1
ATOM 1077 C CA . ASP A 1 141 ? -26.213 2.886 2.782 1.00 97.12 141 ASP A CA 1
ATOM 1078 C C . ASP A 1 141 ? -26.352 3.440 1.352 1.00 97.12 141 ASP A C 1
ATOM 1080 O O . ASP A 1 141 ? -26.962 4.482 1.134 1.00 97.12 141 ASP A O 1
ATOM 1084 N N . GLY A 1 142 ? -25.808 2.736 0.358 1.00 97.31 142 GLY A N 1
ATOM 1085 C CA . GLY A 1 142 ? -25.984 3.049 -1.056 1.00 97.31 142 GLY A CA 1
ATOM 1086 C C . GLY A 1 142 ? -24.907 3.945 -1.664 1.00 97.31 142 GLY A C 1
ATOM 1087 O O . GLY A 1 142 ? -24.870 4.031 -2.897 1.00 97.31 142 GLY A O 1
ATOM 1088 N N . VAL A 1 143 ? -24.013 4.532 -0.860 1.00 97.38 143 VAL A N 1
ATOM 1089 C CA . VAL A 1 143 ? -22.879 5.340 -1.342 1.00 97.38 143 VAL A CA 1
ATOM 1090 C C . VAL A 1 143 ? -21.966 4.498 -2.238 1.00 97.38 143 VAL A C 1
ATOM 1092 O O . VAL A 1 143 ? -21.668 3.342 -1.932 1.00 97.38 143 VAL A O 1
ATOM 1095 N N . ILE A 1 144 ? -21.529 5.065 -3.366 1.00 98.19 144 ILE A N 1
ATOM 1096 C CA . ILE A 1 144 ? -20.496 4.458 -4.213 1.00 98.19 144 ILE A CA 1
ATOM 1097 C C . ILE A 1 144 ? -19.135 4.911 -3.701 1.00 98.19 144 ILE A C 1
ATOM 1099 O O . ILE A 1 144 ? -18.794 6.086 -3.798 1.00 98.19 144 ILE A O 1
ATOM 1103 N N . VAL A 1 145 ? -18.375 3.961 -3.174 1.00 98.50 145 VAL A N 1
ATOM 1104 C CA . VAL A 1 145 ? -17.032 4.162 -2.639 1.00 98.50 145 VAL A CA 1
ATOM 1105 C C . VAL A 1 145 ? -16.024 3.798 -3.714 1.00 98.50 145 VAL A C 1
ATOM 1107 O O . VAL A 1 145 ? -16.089 2.705 -4.279 1.00 98.50 145 VAL A O 1
ATOM 1110 N N . TYR A 1 146 ? -15.101 4.705 -3.993 1.00 98.56 146 TYR A N 1
ATOM 1111 C CA . TYR A 1 146 ? -14.027 4.527 -4.959 1.00 98.56 146 TYR A CA 1
ATOM 1112 C C . TYR A 1 146 ? -12.715 4.156 -4.268 1.00 98.56 146 TYR A C 1
ATOM 1114 O O . TYR A 1 146 ? -12.534 4.337 -3.064 1.00 98.56 146 TYR A O 1
ATOM 1122 N N . GLY A 1 147 ? -11.780 3.640 -5.049 1.00 97.94 147 GLY A N 1
ATOM 1123 C CA . GLY A 1 147 ? -10.437 3.333 -4.586 1.00 97.94 147 GLY A CA 1
ATOM 1124 C C . GLY A 1 147 ? -9.580 2.807 -5.720 1.00 97.94 147 GLY A C 1
ATOM 1125 O O . GLY A 1 147 ? -9.999 2.819 -6.880 1.00 97.94 147 GLY A O 1
ATOM 1126 N N . ASP A 1 148 ? -8.417 2.276 -5.370 1.00 97.19 148 ASP A N 1
ATOM 1127 C CA . ASP A 1 148 ? -7.519 1.632 -6.315 1.00 97.19 148 ASP A CA 1
ATOM 1128 C C . ASP A 1 148 ? -6.963 0.319 -5.764 1.00 97.19 148 ASP A C 1
ATOM 1130 O O . ASP A 1 148 ? -6.572 0.218 -4.599 1.00 97.19 148 ASP A O 1
ATOM 1134 N N . LEU A 1 149 ? -6.904 -0.688 -6.633 1.00 97.31 149 LEU A N 1
ATOM 1135 C CA . LEU A 1 149 ? -6.307 -1.989 -6.362 1.00 97.31 149 LEU A CA 1
ATOM 1136 C C . LEU A 1 149 ? -4.967 -2.110 -7.087 1.00 97.31 149 LEU A C 1
ATOM 1138 O O . LEU A 1 149 ? -4.886 -1.911 -8.299 1.00 97.31 149 LEU A O 1
ATOM 1142 N N . GLN A 1 150 ? -3.940 -2.520 -6.354 1.00 95.81 150 GLN A N 1
ATOM 1143 C CA . GLN A 1 150 ? -2.626 -2.872 -6.878 1.00 95.81 150 GLN A CA 1
ATOM 1144 C C . GLN A 1 150 ? -2.230 -4.245 -6.347 1.00 95.81 150 GLN A C 1
ATOM 1146 O O . GLN A 1 150 ? -2.376 -4.531 -5.159 1.00 95.81 150 GLN A O 1
ATOM 1151 N N . LEU A 1 151 ? -1.743 -5.113 -7.229 1.00 94.94 151 LEU A N 1
ATOM 1152 C CA . LEU A 1 151 ? -1.331 -6.461 -6.861 1.00 94.94 151 LEU A CA 1
ATOM 1153 C C . LEU A 1 151 ? 0.188 -6.570 -6.968 1.00 94.94 151 LEU A C 1
ATOM 1155 O O . LEU A 1 151 ? 0.741 -6.367 -8.044 1.00 94.94 151 LEU A O 1
ATOM 1159 N N . ALA A 1 152 ? 0.843 -6.942 -5.869 1.00 92.75 152 ALA A N 1
ATOM 1160 C CA . ALA A 1 152 ? 2.270 -7.269 -5.861 1.00 92.75 152 ALA A CA 1
ATOM 1161 C C . ALA A 1 152 ? 2.617 -8.490 -6.740 1.00 92.75 152 ALA A C 1
ATOM 1163 O O . ALA A 1 152 ? 3.759 -8.655 -7.156 1.00 92.75 152 ALA A O 1
ATOM 1164 N N . SER A 1 153 ? 1.643 -9.360 -7.027 1.00 90.31 153 SER A N 1
ATOM 1165 C CA . SER A 1 153 ? 1.806 -10.522 -7.904 1.00 90.31 153 SER A CA 1
ATOM 1166 C C . SER A 1 153 ? 0.464 -10.945 -8.512 1.00 90.31 153 SER A C 1
ATOM 1168 O O . SER A 1 153 ? -0.596 -10.471 -8.107 1.00 90.31 153 SER A O 1
ATOM 1170 N N . ALA A 1 154 ? 0.486 -11.863 -9.480 1.00 88.56 154 ALA A N 1
ATOM 1171 C CA . ALA A 1 154 ? -0.740 -12.410 -10.065 1.00 88.56 154 ALA A CA 1
ATOM 1172 C C . ALA A 1 154 ? -1.517 -13.355 -9.118 1.00 88.56 154 ALA A C 1
ATOM 1174 O O . ALA A 1 154 ? -2.687 -13.648 -9.382 1.00 88.56 154 ALA A O 1
ATOM 1175 N N . ASP A 1 155 ? -0.897 -13.847 -8.035 1.00 90.88 155 ASP A N 1
ATOM 1176 C CA . ASP A 1 155 ? -1.537 -14.780 -7.101 1.00 90.88 155 ASP A CA 1
ATOM 1177 C C . ASP A 1 155 ? -2.454 -14.046 -6.119 1.00 90.88 155 ASP A C 1
ATOM 1179 O O . ASP A 1 155 ? -1.997 -13.451 -5.150 1.00 90.88 155 ASP A O 1
ATOM 1183 N N . ARG A 1 156 ? -3.771 -14.181 -6.305 1.00 92.69 156 ARG A N 1
ATOM 1184 C CA . ARG A 1 156 ? -4.792 -13.540 -5.454 1.00 92.69 156 ARG A CA 1
ATOM 1185 C C . ARG A 1 156 ? -4.867 -14.066 -4.016 1.00 92.69 156 ARG A C 1
ATOM 1187 O O . ARG A 1 156 ? -5.717 -13.608 -3.246 1.00 92.69 156 ARG A O 1
ATOM 1194 N N . ARG A 1 157 ? -4.043 -15.049 -3.651 1.00 95.31 157 ARG A N 1
ATOM 1195 C CA . ARG A 1 157 ? -3.884 -15.537 -2.273 1.00 95.31 157 ARG A CA 1
ATOM 1196 C C . ARG A 1 157 ? -2.796 -14.784 -1.506 1.00 95.31 157 ARG A C 1
ATOM 1198 O O . ARG A 1 157 ? -2.666 -15.014 -0.306 1.00 95.31 157 ARG A O 1
ATOM 1205 N N . GLY A 1 158 ? -2.051 -13.888 -2.162 1.00 94.94 158 GLY A N 1
ATOM 1206 C CA . GLY A 1 158 ? -1.106 -12.997 -1.493 1.00 94.94 158 GLY A CA 1
ATOM 1207 C C . GLY A 1 158 ? -1.786 -12.129 -0.422 1.00 94.94 158 GLY A C 1
ATOM 1208 O O . GLY A 1 158 ? -2.980 -11.825 -0.545 1.00 94.94 158 GLY A O 1
ATOM 1209 N N . PRO A 1 159 ? -1.061 -11.746 0.646 1.00 98.06 159 PRO A N 1
ATOM 1210 C CA . PRO A 1 159 ? -1.614 -10.919 1.712 1.00 98.06 159 PRO A CA 1
ATOM 1211 C C . PRO A 1 159 ? -2.018 -9.539 1.177 1.00 98.06 159 PRO A C 1
ATOM 1213 O O . PRO A 1 159 ? -1.350 -8.969 0.313 1.00 98.06 159 PRO A O 1
ATOM 1216 N N . LEU A 1 160 ? -3.125 -9.006 1.691 1.00 98.56 160 LEU A N 1
ATOM 1217 C CA . LEU A 1 160 ? -3.725 -7.746 1.259 1.00 98.56 160 LEU A CA 1
ATOM 1218 C C . LEU A 1 160 ? -3.714 -6.734 2.401 1.00 98.56 160 LEU A C 1
ATOM 1220 O O . LEU A 1 160 ? -4.301 -6.988 3.452 1.00 98.56 160 LEU A O 1
ATOM 1224 N N . VAL A 1 161 ? -3.148 -5.556 2.155 1.00 98.81 161 VAL A N 1
ATOM 1225 C CA . VAL A 1 161 ? -3.287 -4.393 3.033 1.00 98.81 161 VAL A CA 1
ATOM 1226 C C . VAL A 1 161 ? -4.326 -3.439 2.443 1.00 98.81 161 VAL A C 1
ATOM 1228 O O . VAL A 1 161 ? -4.218 -3.006 1.295 1.00 98.81 161 VAL A O 1
ATOM 1231 N N . ILE A 1 162 ? -5.352 -3.123 3.229 1.00 98.88 162 ILE A N 1
ATOM 1232 C CA . ILE A 1 162 ? -6.426 -2.201 2.860 1.00 98.88 162 ILE A CA 1
ATOM 1233 C C . ILE A 1 162 ? -6.183 -0.880 3.583 1.00 98.88 162 ILE A C 1
ATOM 1235 O O . ILE A 1 162 ? -6.118 -0.858 4.811 1.00 98.88 162 ILE A O 1
ATOM 1239 N N . LEU A 1 163 ? -6.017 0.200 2.824 1.00 98.88 163 LEU A N 1
ATOM 1240 C CA . LEU A 1 163 ? -5.573 1.500 3.322 1.00 98.88 163 LEU A CA 1
ATOM 1241 C C . LEU A 1 163 ? -6.746 2.483 3.402 1.00 98.88 163 LEU A C 1
ATOM 1243 O O . LEU A 1 163 ? -7.445 2.700 2.405 1.00 98.88 163 LEU A O 1
ATOM 1247 N N . PHE A 1 164 ? -6.926 3.098 4.573 1.00 98.81 164 PHE A N 1
ATOM 1248 C CA . PHE A 1 164 ? -7.982 4.071 4.851 1.00 98.81 164 PHE A CA 1
ATOM 1249 C C . PHE A 1 164 ? -7.395 5.404 5.324 1.00 98.81 164 PHE A C 1
ATOM 1251 O O . PHE A 1 164 ? -6.798 5.465 6.395 1.00 98.81 164 PHE A O 1
ATOM 1258 N N . HIS A 1 165 ? -7.565 6.465 4.534 1.00 98.38 165 HIS A N 1
ATOM 1259 C CA . HIS A 1 165 ? -6.851 7.735 4.687 1.00 98.38 165 HIS A CA 1
ATOM 1260 C C . HIS A 1 165 ? -7.351 8.564 5.885 1.00 98.38 165 HIS A C 1
ATOM 1262 O O . HIS A 1 165 ? -8.413 8.306 6.460 1.00 98.38 165 HIS A O 1
ATOM 1268 N N . GLN A 1 166 ? -6.597 9.602 6.243 1.00 97.38 166 GLN A N 1
ATOM 1269 C CA . GLN A 1 166 ? -6.928 10.589 7.265 1.00 97.38 166 GLN A CA 1
ATOM 1270 C C . GLN A 1 166 ? -7.914 11.645 6.773 1.00 97.38 166 GLN A C 1
ATOM 1272 O O . GLN A 1 166 ? -8.276 11.709 5.596 1.00 97.38 166 GLN A O 1
ATOM 1277 N N . ALA A 1 167 ? -8.387 12.481 7.694 1.00 94.69 167 ALA A N 1
ATOM 1278 C CA . ALA A 1 167 ? -9.407 13.473 7.394 1.00 94.69 167 ALA A CA 1
ATOM 1279 C C . ALA A 1 167 ? -8.940 14.406 6.269 1.00 94.69 167 ALA A C 1
ATOM 1281 O O . ALA A 1 167 ? -7.790 14.845 6.253 1.00 94.69 167 ALA A O 1
ATOM 1282 N N . ARG A 1 168 ? -9.847 14.719 5.335 1.00 92.38 168 ARG A N 1
ATOM 1283 C CA . ARG A 1 168 ? -9.593 15.621 4.192 1.00 92.38 168 ARG A CA 1
ATOM 1284 C C . ARG A 1 168 ? -8.522 15.138 3.203 1.00 92.38 168 ARG A C 1
ATOM 1286 O O . ARG A 1 168 ? -8.192 15.882 2.281 1.00 92.38 168 ARG A O 1
ATOM 1293 N N . ALA A 1 169 ? -7.985 13.930 3.356 1.00 95.56 169 ALA A N 1
ATOM 1294 C CA . ALA A 1 169 ? -7.032 13.334 2.425 1.00 95.56 169 ALA A CA 1
ATOM 1295 C C . ALA A 1 169 ? -7.727 12.452 1.371 1.00 95.56 169 ALA A C 1
ATOM 1297 O O . ALA A 1 169 ? -8.942 12.245 1.401 1.00 95.56 169 ALA A O 1
ATOM 1298 N N . SER A 1 170 ? -6.936 11.937 0.435 1.00 96.38 170 SER A N 1
ATOM 1299 C CA . SER A 1 170 ? -7.345 10.926 -0.540 1.00 96.38 170 SER A CA 1
ATOM 1300 C C . SER A 1 170 ? -6.437 9.706 -0.429 1.00 96.38 170 SER A C 1
ATOM 1302 O O . SER A 1 170 ? -5.315 9.803 0.082 1.00 96.38 170 SER A O 1
ATOM 1304 N N . ALA A 1 171 ? -6.898 8.570 -0.953 1.00 94.06 171 ALA A N 1
ATOM 1305 C CA . ALA A 1 171 ? -6.091 7.361 -1.053 1.00 94.06 171 ALA A CA 1
ATOM 1306 C C . ALA A 1 171 ? -4.777 7.627 -1.801 1.00 94.06 171 ALA A C 1
ATOM 1308 O O . ALA A 1 171 ? -3.698 7.294 -1.316 1.00 94.06 171 ALA A O 1
ATOM 1309 N N . GLN A 1 172 ? -4.870 8.283 -2.960 1.00 89.94 172 GLN A N 1
ATOM 1310 C CA . GLN A 1 172 ? -3.715 8.608 -3.792 1.00 89.94 172 GLN A CA 1
ATOM 1311 C C . GLN A 1 172 ? -2.744 9.560 -3.078 1.00 89.94 172 GLN A C 1
ATOM 1313 O O . GLN A 1 172 ? -1.532 9.361 -3.140 1.00 89.94 172 GLN A O 1
ATOM 1318 N N . GLY A 1 173 ? -3.268 10.587 -2.404 1.00 92.12 173 GLY A N 1
ATOM 1319 C CA . GLY A 1 173 ? -2.460 11.614 -1.750 1.00 92.12 173 GLY A CA 1
ATOM 1320 C C . GLY A 1 173 ? -1.715 11.143 -0.515 1.00 92.12 173 GLY A C 1
ATOM 1321 O O . GLY A 1 173 ? -0.589 11.567 -0.275 1.00 92.12 173 GLY A O 1
ATOM 1322 N N . GLU A 1 174 ? -2.328 10.290 0.302 1.00 95.62 174 GLU A N 1
ATOM 1323 C CA . GLU A 1 174 ? -1.681 9.812 1.526 1.00 95.62 174 GLU A CA 1
ATOM 1324 C C . GLU A 1 174 ? -0.825 8.568 1.297 1.00 95.62 174 GLU A C 1
ATOM 1326 O O . GLU A 1 174 ? 0.221 8.433 1.925 1.00 95.62 174 GLU A O 1
ATOM 1331 N N . TYR A 1 175 ? -1.236 7.671 0.397 1.00 95.00 175 TYR A N 1
ATOM 1332 C CA . TYR A 1 175 ? -0.634 6.344 0.311 1.00 95.00 175 TYR A CA 1
ATOM 1333 C C . TYR A 1 175 ? 0.276 6.108 -0.884 1.00 95.00 175 TYR A C 1
ATOM 1335 O O . TYR A 1 175 ? 0.764 4.995 -1.006 1.00 95.00 175 TYR A O 1
ATOM 1343 N N . GLY A 1 176 ? 0.561 7.091 -1.742 1.00 88.56 176 GLY A N 1
ATOM 1344 C CA . GLY A 1 176 ? 1.422 6.878 -2.917 1.00 88.56 176 GLY A CA 1
ATOM 1345 C C . GLY A 1 176 ? 2.750 6.172 -2.587 1.00 88.56 176 GLY A C 1
ATOM 1346 O O . GLY A 1 176 ? 3.007 5.069 -3.073 1.00 88.56 176 GLY A O 1
ATOM 1347 N N . ALA A 1 177 ? 3.557 6.760 -1.697 1.00 89.56 177 ALA A N 1
ATOM 1348 C CA . ALA A 1 177 ? 4.836 6.179 -1.273 1.00 89.56 177 ALA A CA 1
ATOM 1349 C C . ALA A 1 177 ? 4.663 4.905 -0.422 1.00 89.56 177 ALA A C 1
ATOM 1351 O O . ALA A 1 177 ? 5.422 3.944 -0.560 1.00 89.56 177 ALA A O 1
ATOM 1352 N N . ILE A 1 178 ? 3.632 4.870 0.427 1.00 95.31 178 ILE A N 1
ATOM 1353 C CA . ILE A 1 178 ? 3.361 3.745 1.334 1.00 95.31 178 ILE A CA 1
ATOM 1354 C C . ILE A 1 178 ? 2.948 2.494 0.550 1.00 95.31 178 ILE A C 1
ATOM 1356 O O . ILE A 1 178 ? 3.467 1.405 0.789 1.00 95.31 178 ILE A O 1
ATOM 1360 N N . ALA A 1 179 ? 2.054 2.648 -0.426 1.00 95.00 179 ALA A N 1
ATOM 1361 C CA . ALA A 1 179 ? 1.591 1.579 -1.298 1.00 95.00 179 ALA A CA 1
ATOM 1362 C C . ALA A 1 179 ? 2.743 0.992 -2.116 1.00 95.00 179 ALA A C 1
ATOM 1364 O O . ALA A 1 179 ? 2.866 -0.228 -2.181 1.00 95.00 179 ALA A O 1
ATOM 1365 N N . ALA A 1 180 ? 3.617 1.833 -2.681 1.00 91.94 180 ALA A N 1
ATOM 1366 C CA . ALA A 1 180 ? 4.783 1.372 -3.433 1.00 91.94 180 ALA A CA 1
ATOM 1367 C C . ALA A 1 180 ? 5.688 0.463 -2.585 1.00 91.94 180 ALA A C 1
ATOM 1369 O O . ALA A 1 180 ? 6.111 -0.601 -3.038 1.00 91.94 180 ALA A O 1
ATOM 1370 N N . ARG A 1 181 ? 5.925 0.837 -1.323 1.00 93.88 181 ARG A N 1
ATOM 1371 C CA . ARG A 1 181 ? 6.755 0.047 -0.411 1.00 93.88 181 ARG A CA 1
ATOM 1372 C C . ARG A 1 181 ? 6.083 -1.247 0.053 1.00 93.88 181 ARG A C 1
ATOM 1374 O O . ARG A 1 181 ? 6.751 -2.273 0.133 1.00 93.88 181 ARG A O 1
ATOM 1381 N N . LEU A 1 182 ? 4.771 -1.233 0.297 1.00 96.75 182 LEU A N 1
ATOM 1382 C CA . LEU A 1 182 ? 4.003 -2.451 0.589 1.00 96.75 182 LEU A CA 1
ATOM 1383 C C . LEU A 1 182 ? 4.021 -3.431 -0.592 1.00 96.75 182 LEU A C 1
ATOM 1385 O O . LEU A 1 182 ? 4.239 -4.625 -0.390 1.00 96.75 182 LEU A O 1
ATOM 1389 N N . LEU A 1 183 ? 3.858 -2.928 -1.819 1.00 94.88 183 LEU A N 1
ATOM 1390 C CA . LEU A 1 183 ? 3.936 -3.735 -3.040 1.00 94.88 183 LEU A CA 1
ATOM 1391 C C . LEU A 1 183 ? 5.323 -4.364 -3.204 1.00 94.88 183 LEU A C 1
ATOM 1393 O O . LEU A 1 183 ? 5.415 -5.563 -3.460 1.00 94.88 183 LEU A O 1
ATOM 1397 N N . ALA A 1 184 ? 6.390 -3.587 -2.990 1.00 91.56 184 ALA A N 1
ATOM 1398 C CA . ALA A 1 184 ? 7.765 -4.086 -3.021 1.00 91.56 184 ALA A CA 1
ATOM 1399 C C . ALA A 1 184 ? 8.033 -5.154 -1.944 1.00 91.56 184 ALA A C 1
ATOM 1401 O O . ALA A 1 184 ? 8.804 -6.081 -2.174 1.00 91.56 184 ALA A O 1
ATOM 1402 N N . ALA A 1 185 ? 7.358 -5.062 -0.795 1.00 93.94 185 ALA A N 1
ATOM 1403 C CA . ALA A 1 185 ? 7.410 -6.060 0.271 1.00 93.94 185 ALA A CA 1
ATOM 1404 C C . ALA A 1 185 ? 6.480 -7.275 0.040 1.00 93.94 185 ALA A C 1
ATOM 1406 O O . ALA A 1 185 ? 6.366 -8.130 0.915 1.00 93.94 185 ALA A O 1
ATOM 1407 N N . GLY A 1 186 ? 5.820 -7.377 -1.121 1.00 94.25 186 GLY A N 1
ATOM 1408 C CA . GLY A 1 186 ? 5.007 -8.535 -1.510 1.00 94.25 186 GLY A CA 1
ATOM 1409 C C . GLY A 1 186 ? 3.527 -8.463 -1.119 1.00 94.25 186 GLY A C 1
ATOM 1410 O O . GLY A 1 186 ? 2.797 -9.435 -1.322 1.00 94.25 186 GLY A O 1
ATOM 1411 N N . TYR A 1 187 ? 3.053 -7.329 -0.602 1.00 97.50 187 TYR A N 1
ATOM 1412 C CA . TYR A 1 187 ? 1.658 -7.148 -0.199 1.00 97.50 187 TYR A CA 1
ATOM 1413 C C . TYR A 1 187 ? 0.826 -6.556 -1.332 1.00 97.50 187 TYR A C 1
ATOM 1415 O O . TYR A 1 187 ? 1.183 -5.545 -1.934 1.00 97.50 187 TYR A O 1
ATOM 1423 N N . HIS A 1 188 ? -0.334 -7.146 -1.608 1.00 97.50 188 HIS A N 1
ATOM 1424 C CA . HIS A 1 188 ? -1.359 -6.463 -2.390 1.00 97.50 188 HIS A CA 1
ATOM 1425 C C . HIS A 1 188 ? -1.863 -5.238 -1.622 1.00 97.50 188 HIS A C 1
ATOM 1427 O O . HIS A 1 188 ? -1.912 -5.245 -0.392 1.00 97.50 188 HIS A O 1
ATOM 1433 N N . VAL A 1 189 ? -2.285 -4.205 -2.346 1.00 98.06 189 VAL A N 1
ATOM 1434 C CA . VAL A 1 189 ? -2.762 -2.950 -1.763 1.00 98.06 189 VAL A CA 1
ATOM 1435 C C . VAL A 1 189 ? -4.131 -2.599 -2.328 1.00 98.06 189 VAL A C 1
ATOM 1437 O O . VAL A 1 189 ? -4.309 -2.523 -3.542 1.00 98.06 189 VAL A O 1
ATOM 1440 N N . LEU A 1 190 ? -5.090 -2.345 -1.440 1.00 98.56 190 LEU A N 1
ATOM 1441 C CA . LEU A 1 190 ? -6.388 -1.763 -1.770 1.00 98.56 190 LEU A CA 1
ATOM 1442 C C . LEU A 1 190 ? -6.524 -0.432 -1.031 1.00 98.56 190 LEU A C 1
ATOM 1444 O O . LEU A 1 190 ? -6.786 -0.414 0.167 1.00 98.56 190 LEU A O 1
ATOM 1448 N N . ALA A 1 191 ? -6.333 0.681 -1.731 1.00 98.19 191 ALA A N 1
ATOM 1449 C CA . ALA A 1 191 ? -6.428 2.011 -1.139 1.00 98.19 191 ALA A CA 1
ATOM 1450 C C . ALA A 1 191 ? -7.811 2.605 -1.417 1.00 98.19 191 ALA A C 1
ATOM 1452 O O . ALA A 1 191 ? -8.259 2.625 -2.561 1.00 98.19 191 ALA A O 1
ATOM 1453 N N . ILE A 1 192 ? -8.505 3.051 -0.372 1.00 98.62 192 ILE A N 1
ATOM 1454 C CA . ILE A 1 192 ? -9.911 3.455 -0.453 1.00 98.62 192 ILE A CA 1
ATOM 1455 C C . ILE A 1 192 ? -10.033 4.962 -0.258 1.00 98.62 192 ILE A C 1
ATOM 1457 O O . ILE A 1 192 ? -9.445 5.518 0.667 1.00 98.62 192 ILE A O 1
ATOM 1461 N N . ASP A 1 193 ? -10.830 5.611 -1.100 1.00 98.19 193 ASP A N 1
ATOM 1462 C CA . ASP A 1 193 ? -11.287 6.983 -0.904 1.00 98.19 193 ASP A CA 1
ATOM 1463 C C . ASP A 1 193 ? -12.547 6.934 -0.024 1.00 98.19 193 ASP A C 1
ATOM 1465 O O . ASP A 1 193 ? -13.632 6.632 -0.516 1.00 98.19 193 ASP A O 1
ATOM 1469 N N . GLN A 1 194 ? -12.437 7.169 1.287 1.00 98.00 194 GLN A N 1
ATOM 1470 C CA . GLN A 1 194 ? -13.623 7.235 2.156 1.00 98.00 194 GLN A CA 1
ATOM 1471 C C . GLN A 1 194 ? -14.376 8.547 1.931 1.00 98.00 194 GLN A C 1
ATOM 1473 O O . GLN A 1 194 ? -13.781 9.569 1.588 1.00 98.00 194 GLN A O 1
ATOM 1478 N N . ARG A 1 195 ? -15.680 8.560 2.215 1.00 97.50 195 ARG A N 1
ATOM 1479 C CA . ARG A 1 195 ? -16.537 9.748 2.067 1.00 97.50 195 ARG A CA 1
ATOM 1480 C C . ARG A 1 195 ? -16.102 10.972 2.884 1.00 97.50 195 ARG A C 1
ATOM 1482 O O . ARG A 1 195 ? -16.403 12.087 2.484 1.00 97.50 195 ARG A O 1
ATOM 1489 N N . SER A 1 196 ? -15.378 10.781 3.991 1.00 96.00 196 SER A N 1
ATOM 1490 C CA . SER A 1 196 ? -14.876 11.860 4.865 1.00 96.00 196 SER A CA 1
ATOM 1491 C C . SER A 1 196 ? -13.467 12.349 4.484 1.00 96.00 196 SER A C 1
ATOM 1493 O O . SER A 1 196 ? -12.671 12.757 5.337 1.00 96.00 196 SER A O 1
ATOM 1495 N N . GLY A 1 197 ? -13.125 12.263 3.198 1.00 94.75 197 GLY A N 1
ATOM 1496 C CA . GLY A 1 197 ? -11.841 12.695 2.652 1.00 94.75 197 GLY A CA 1
ATOM 1497 C C . GLY A 1 197 ? -11.866 14.044 1.945 1.00 94.75 197 GLY A C 1
ATOM 1498 O O . GLY A 1 197 ? -12.686 14.908 2.229 1.00 94.75 197 GLY A O 1
ATOM 1499 N N . GLY A 1 198 ? -10.894 14.244 1.061 1.00 94.38 198 GLY A N 1
ATOM 1500 C CA . GLY A 1 198 ? -10.659 15.483 0.327 1.00 94.38 198 GLY A CA 1
ATOM 1501 C C . GLY A 1 198 ? -9.364 15.401 -0.483 1.00 94.38 198 GLY A C 1
ATOM 1502 O O . GLY A 1 198 ? -8.997 14.331 -0.958 1.00 94.38 198 GLY A O 1
ATOM 1503 N N . SER A 1 199 ? -8.660 16.519 -0.640 1.00 93.81 199 SER A N 1
ATOM 1504 C CA . SER A 1 199 ? -7.414 16.597 -1.419 1.00 93.81 199 SER A CA 1
ATOM 1505 C C . SER A 1 199 ? -6.247 17.243 -0.666 1.00 93.81 199 SER A C 1
ATOM 1507 O O . SER A 1 199 ? -5.278 17.681 -1.283 1.00 93.81 199 SER A O 1
ATOM 1509 N N . TYR A 1 200 ? -6.331 17.331 0.666 1.00 92.12 200 TYR A N 1
ATOM 1510 C CA . TYR A 1 200 ? -5.370 18.050 1.513 1.00 92.12 200 TYR A CA 1
ATOM 1511 C C . TYR A 1 200 ? -3.921 17.572 1.330 1.00 92.12 200 TYR A C 1
ATOM 1513 O O . TYR A 1 200 ? -3.001 18.383 1.328 1.00 92.12 200 TYR A O 1
ATOM 1521 N N . LEU A 1 201 ? -3.724 16.267 1.130 1.00 90.62 201 LEU A N 1
ATOM 1522 C CA . LEU A 1 201 ? -2.407 15.638 0.964 1.00 90.62 201 LEU A CA 1
ATOM 1523 C C . LEU A 1 201 ? -2.066 15.352 -0.508 1.00 90.62 201 LEU A C 1
ATOM 1525 O O . LEU A 1 201 ? -1.217 14.513 -0.794 1.00 90.62 201 LEU A O 1
ATOM 1529 N N . GLY A 1 202 ? -2.742 16.025 -1.442 1.00 89.50 202 GLY A N 1
ATOM 1530 C CA . GLY A 1 202 ? -2.694 15.712 -2.868 1.00 89.50 202 GLY A CA 1
ATOM 1531 C C . GLY A 1 202 ? -3.701 14.630 -3.264 1.00 89.50 202 GLY A C 1
ATOM 1532 O O . GLY A 1 202 ? -4.333 14.010 -2.408 1.00 89.50 202 GLY A O 1
ATOM 1533 N N . GLY A 1 203 ? -3.874 14.430 -4.574 1.00 88.12 203 GLY A N 1
ATOM 1534 C CA . GLY A 1 203 ? -4.868 13.507 -5.139 1.00 88.12 203 GLY A CA 1
ATOM 1535 C C . GLY A 1 203 ? -6.320 13.910 -4.837 1.00 88.12 203 GLY A C 1
ATOM 1536 O O . GLY A 1 203 ? -6.627 14.488 -3.798 1.00 88.12 203 GLY A O 1
ATOM 1537 N N . ALA A 1 204 ? -7.246 13.621 -5.746 1.00 92.56 204 ALA A N 1
ATOM 1538 C CA . ALA A 1 204 ? -8.663 13.888 -5.504 1.00 92.56 204 ALA A CA 1
ATOM 1539 C C . ALA A 1 204 ? -9.331 12.667 -4.862 1.00 92.56 204 ALA A C 1
ATOM 1541 O O . ALA A 1 204 ? -9.261 11.569 -5.411 1.00 92.56 204 ALA A O 1
ATOM 1542 N N . ASN A 1 205 ? -10.029 12.857 -3.740 1.00 96.75 205 ASN A N 1
ATOM 1543 C CA . ASN A 1 205 ? -10.906 11.824 -3.198 1.00 96.75 205 ASN A CA 1
ATOM 1544 C C . ASN A 1 205 ? -12.172 11.711 -4.063 1.00 96.75 205 ASN A C 1
ATOM 1546 O O . ASN A 1 205 ? -13.024 12.604 -4.068 1.00 96.75 205 ASN A O 1
ATOM 1550 N N . ARG A 1 206 ? -12.297 10.602 -4.799 1.00 97.31 206 ARG A N 1
ATOM 1551 C CA . ARG A 1 206 ? -13.393 10.388 -5.761 1.00 97.31 206 ARG A CA 1
ATOM 1552 C C . ARG A 1 206 ? -14.749 10.153 -5.094 1.00 97.31 206 ARG A C 1
ATOM 1554 O O . ARG A 1 206 ? -15.770 10.525 -5.664 1.00 97.31 206 ARG A O 1
ATOM 1561 N N . THR A 1 207 ? -14.772 9.568 -3.898 1.00 97.88 207 THR A N 1
ATOM 1562 C CA . THR A 1 207 ? -16.013 9.322 -3.144 1.00 97.88 207 THR A CA 1
ATOM 1563 C C . THR A 1 207 ? -16.608 10.625 -2.632 1.00 97.88 207 THR A C 1
ATOM 1565 O O . THR A 1 207 ? -17.771 10.905 -2.899 1.00 97.88 207 THR A O 1
ATOM 1568 N N . ALA A 1 208 ? -15.804 11.455 -1.970 1.00 96.25 208 ALA A N 1
ATOM 1569 C CA . ALA A 1 208 ? -16.203 12.783 -1.520 1.00 96.25 208 ALA A CA 1
ATOM 1570 C C . ALA A 1 208 ? -16.625 13.660 -2.709 1.00 96.25 208 ALA A C 1
ATOM 1572 O O . ALA A 1 208 ? -17.705 14.241 -2.687 1.00 96.25 208 ALA A O 1
ATOM 1573 N N . ALA A 1 209 ? -15.849 13.667 -3.802 1.00 94.81 209 ALA A N 1
ATOM 1574 C CA . ALA A 1 209 ? -16.203 14.415 -5.009 1.00 94.81 209 ALA A CA 1
ATOM 1575 C C . ALA A 1 209 ? -17.557 13.986 -5.610 1.00 94.81 209 ALA A C 1
ATOM 1577 O O . ALA A 1 209 ? -18.317 14.830 -6.077 1.00 94.81 209 ALA A O 1
ATOM 1578 N N . ALA A 1 210 ? -17.886 12.689 -5.575 1.00 95.56 210 ALA A N 1
ATOM 1579 C CA . ALA A 1 210 ? -19.170 12.179 -6.057 1.00 95.56 210 ALA A CA 1
ATOM 1580 C C . ALA A 1 210 ? -20.358 12.537 -5.143 1.00 95.56 210 ALA A C 1
ATOM 1582 O O . ALA A 1 210 ? -21.500 12.522 -5.603 1.00 95.56 210 ALA A O 1
ATOM 1583 N N . LEU A 1 211 ? -20.103 12.839 -3.868 1.00 94.94 211 LEU A N 1
ATOM 1584 C CA . LEU A 1 211 ? -21.116 13.244 -2.888 1.00 94.94 211 LEU A CA 1
ATOM 1585 C C . LEU A 1 211 ? -21.332 14.767 -2.844 1.00 94.94 211 LEU A C 1
ATOM 1587 O O . LEU A 1 211 ? -22.341 15.217 -2.302 1.00 94.94 211 LEU A O 1
ATOM 1591 N N . GLY A 1 212 ? -20.433 15.550 -3.449 1.00 89.81 212 GLY A N 1
ATOM 1592 C CA . GLY A 1 212 ? -20.491 17.013 -3.474 1.00 89.81 212 GLY A CA 1
ATOM 1593 C C . GLY A 1 212 ? -20.023 17.657 -2.164 1.00 89.81 212 GLY A C 1
ATOM 1594 O O . GLY A 1 212 ? -19.326 17.034 -1.369 1.00 89.81 212 GLY A O 1
ATOM 1595 N N . ASP A 1 213 ? -20.424 18.907 -1.926 1.00 77.50 213 ASP A N 1
ATOM 1596 C CA . ASP A 1 213 ? -19.948 19.739 -0.803 1.00 77.50 213 ASP A CA 1
ATOM 1597 C C . ASP A 1 213 ? -20.595 19.404 0.559 1.00 77.50 213 ASP A C 1
ATOM 1599 O O . ASP A 1 213 ? -20.654 20.243 1.460 1.00 77.50 213 ASP A O 1
ATOM 1603 N N . ALA A 1 214 ? -21.129 18.193 0.729 1.00 79.06 214 ALA A N 1
ATOM 1604 C CA . ALA A 1 214 ? -21.698 17.780 2.004 1.00 79.06 214 ALA A CA 1
ATOM 1605 C C . ALA A 1 214 ? -20.584 17.635 3.054 1.00 79.06 214 ALA A C 1
ATOM 1607 O O . ALA A 1 214 ? -19.640 16.866 2.867 1.00 79.06 214 ALA A O 1
ATOM 1608 N N . GLU A 1 215 ? -20.704 18.324 4.193 1.00 79.44 215 GLU A N 1
ATOM 1609 C CA . GLU A 1 215 ? -19.844 18.032 5.341 1.00 79.44 215 GLU A CA 1
ATOM 1610 C C . GLU A 1 215 ? -20.236 16.676 5.934 1.00 79.44 215 GLU A C 1
ATOM 1612 O O . GLU A 1 215 ? -21.285 16.521 6.561 1.00 79.44 215 GLU A O 1
ATOM 1617 N N . ILE A 1 216 ? -19.383 15.674 5.718 1.00 90.38 216 ILE A N 1
ATOM 1618 C CA . ILE A 1 216 ? -19.613 14.311 6.190 1.00 90.38 216 ILE A CA 1
ATOM 1619 C C . ILE A 1 216 ? -18.711 14.023 7.387 1.00 90.38 216 ILE A C 1
ATOM 1621 O O . ILE A 1 216 ? -17.492 13.883 7.257 1.00 90.38 216 ILE A O 1
ATOM 1625 N N . GLY A 1 217 ? -19.335 13.886 8.559 1.00 94.06 217 GLY A N 1
ATOM 1626 C CA . GLY A 1 217 ? -18.652 13.534 9.802 1.00 94.06 217 GLY A CA 1
ATOM 1627 C C . GLY A 1 217 ? -17.897 12.205 9.709 1.00 94.06 217 GLY A C 1
ATOM 1628 O O . GLY A 1 217 ? -18.289 11.29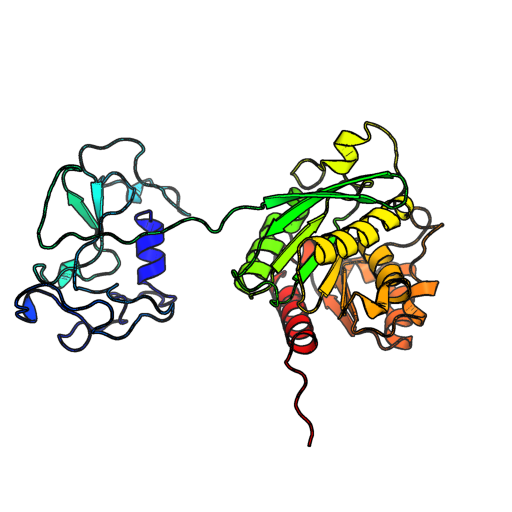4 8.982 1.00 94.06 217 GLY A O 1
ATOM 1629 N N . TYR A 1 218 ? -16.819 12.079 10.480 1.00 97.19 218 TYR A N 1
ATOM 1630 C CA . TYR A 1 218 ? -15.874 10.962 10.391 1.00 97.19 218 TYR A CA 1
ATOM 1631 C C . TYR A 1 218 ? -16.512 9.590 10.617 1.00 97.19 218 TYR A C 1
ATOM 1633 O O . TYR A 1 218 ? -16.221 8.639 9.894 1.00 97.19 218 TYR A O 1
ATOM 1641 N N . CYS A 1 219 ? -17.435 9.489 11.572 1.00 96.81 219 CYS A N 1
ATOM 1642 C CA . CYS A 1 219 ? -18.118 8.237 11.895 1.00 96.81 219 CYS A CA 1
ATOM 1643 C C . CYS A 1 219 ? -18.967 7.693 10.735 1.00 96.81 219 CYS A C 1
ATOM 1645 O O . CYS A 1 219 ? -19.157 6.480 10.623 1.00 96.81 219 CYS A O 1
ATOM 1647 N N . ALA A 1 220 ? -19.431 8.568 9.836 1.00 96.75 220 ALA A N 1
ATOM 1648 C CA . ALA A 1 220 ? -20.233 8.173 8.685 1.00 96.75 220 ALA A CA 1
ATOM 1649 C C . ALA A 1 220 ? -19.427 7.391 7.638 1.00 96.75 220 ALA A C 1
ATOM 1651 O O . ALA A 1 220 ? -20.032 6.755 6.783 1.00 96.75 220 ALA A O 1
ATOM 1652 N N . ALA A 1 221 ? -18.091 7.402 7.697 1.00 98.00 221 ALA A N 1
ATOM 1653 C CA . ALA A 1 221 ? -17.235 6.636 6.793 1.00 98.00 221 ALA A CA 1
ATOM 1654 C C . ALA A 1 221 ? -17.172 5.135 7.121 1.00 98.00 221 ALA A C 1
ATOM 1656 O O . ALA A 1 221 ? -16.662 4.357 6.318 1.00 98.00 221 ALA A O 1
ATOM 1657 N N . TYR A 1 222 ? -17.681 4.690 8.274 1.00 98.62 222 TYR A N 1
ATOM 1658 C CA . TYR A 1 222 ? -17.586 3.283 8.677 1.00 98.62 222 TYR A CA 1
ATOM 1659 C C . TYR A 1 222 ? -18.163 2.278 7.651 1.00 98.62 222 TYR A C 1
ATOM 1661 O O . TYR A 1 222 ? -17.489 1.287 7.356 1.00 98.62 222 TYR A O 1
ATOM 1669 N N . PRO A 1 223 ? -19.332 2.519 7.018 1.00 98.69 223 PRO A N 1
ATOM 1670 C CA . PRO A 1 223 ? -19.837 1.649 5.956 1.00 98.69 223 PRO A CA 1
ATOM 1671 C C . PRO A 1 223 ? -18.896 1.529 4.747 1.00 98.69 223 PRO A C 1
ATOM 1673 O O . PRO A 1 223 ? -18.948 0.515 4.050 1.00 98.69 223 PRO A O 1
ATOM 1676 N N . ASP A 1 224 ? -18.024 2.515 4.504 1.00 98.81 224 ASP A N 1
ATOM 1677 C CA . ASP A 1 224 ? -17.043 2.478 3.412 1.00 98.81 224 ASP A CA 1
ATOM 1678 C C . ASP A 1 224 ? -15.926 1.470 3.704 1.00 98.81 224 ASP A C 1
ATOM 1680 O O . ASP A 1 224 ? -15.487 0.751 2.803 1.00 98.81 224 ASP A O 1
ATOM 1684 N N . LEU A 1 225 ? -15.506 1.363 4.972 1.00 98.81 225 LEU A N 1
ATOM 1685 C CA . LEU A 1 225 ? -14.524 0.370 5.416 1.00 98.81 225 LEU A CA 1
ATOM 1686 C C . LEU A 1 225 ? -15.059 -1.051 5.211 1.00 98.81 225 LEU A C 1
ATOM 1688 O O . LEU A 1 225 ? -14.382 -1.901 4.631 1.00 98.81 225 LEU A O 1
ATOM 1692 N N . VAL A 1 226 ? -16.307 -1.291 5.616 1.00 98.81 226 VAL A N 1
ATOM 1693 C CA . VAL A 1 226 ? -16.984 -2.582 5.414 1.00 98.81 226 VAL A CA 1
ATOM 1694 C C . VAL A 1 226 ? -17.162 -2.879 3.919 1.00 98.81 226 VAL A C 1
ATOM 1696 O O . VAL A 1 226 ? -16.966 -4.011 3.467 1.00 98.81 226 VAL A O 1
ATOM 1699 N N . ALA A 1 227 ? -17.483 -1.865 3.108 1.00 98.75 227 ALA A N 1
ATOM 1700 C CA . ALA A 1 227 ? -17.592 -2.014 1.659 1.00 98.75 227 ALA A CA 1
ATOM 1701 C C . ALA A 1 227 ? -16.267 -2.455 1.016 1.00 98.75 227 ALA A C 1
ATOM 1703 O O . ALA A 1 227 ? -16.283 -3.273 0.097 1.00 98.75 227 ALA A O 1
ATOM 1704 N N . ALA A 1 228 ? -15.125 -1.983 1.522 1.00 98.75 228 ALA A N 1
ATOM 1705 C CA . ALA A 1 228 ? -13.810 -2.395 1.040 1.00 98.75 228 ALA A CA 1
ATOM 1706 C C . ALA A 1 228 ? -13.525 -3.888 1.290 1.00 98.75 228 ALA A C 1
ATOM 1708 O O . ALA A 1 228 ? -13.012 -4.570 0.400 1.00 98.75 228 ALA A O 1
ATOM 1709 N N . LEU A 1 229 ? -13.922 -4.426 2.451 1.00 98.56 229 LEU A N 1
ATOM 1710 C CA . LEU A 1 229 ? -13.824 -5.866 2.734 1.00 98.56 229 LEU A CA 1
ATOM 1711 C C . LEU A 1 229 ? -14.678 -6.682 1.756 1.00 98.56 229 LEU A C 1
ATOM 1713 O O . LEU A 1 229 ? -14.193 -7.637 1.147 1.00 98.56 229 LEU A O 1
ATOM 1717 N N . ARG A 1 230 ? -15.917 -6.237 1.513 1.00 97.50 230 ARG A N 1
ATOM 1718 C CA . ARG A 1 230 ? -16.822 -6.859 0.531 1.00 97.50 230 ARG A CA 1
ATOM 1719 C C . ARG A 1 230 ? -16.272 -6.789 -0.893 1.00 97.50 230 ARG A C 1
ATOM 1721 O O . ARG A 1 230 ? -16.438 -7.736 -1.663 1.00 97.50 230 ARG A O 1
ATOM 1728 N N . TYR A 1 231 ? -15.614 -5.688 -1.258 1.00 98.56 231 TYR A N 1
ATOM 1729 C CA . TYR A 1 231 ? -14.927 -5.582 -2.542 1.00 98.56 231 TYR A CA 1
ATOM 1730 C C . TYR A 1 231 ? -13.815 -6.629 -2.652 1.00 98.56 231 TYR A C 1
ATOM 1732 O O . TYR A 1 231 ? -13.740 -7.314 -3.668 1.00 98.56 231 TYR A O 1
ATOM 1740 N N . ALA A 1 232 ? -12.993 -6.806 -1.611 1.00 98.12 232 ALA A N 1
ATOM 1741 C CA . ALA A 1 232 ? -11.940 -7.820 -1.608 1.00 98.12 232 ALA A CA 1
ATOM 1742 C C . ALA A 1 232 ? -12.503 -9.241 -1.814 1.00 98.12 232 ALA A C 1
ATOM 1744 O O . ALA A 1 232 ? -11.947 -10.018 -2.598 1.00 98.12 232 ALA A O 1
ATOM 1745 N N . ASP A 1 233 ? -13.648 -9.561 -1.200 1.00 96.62 233 ASP A N 1
ATOM 1746 C CA . ASP A 1 233 ? -14.360 -10.823 -1.432 1.00 96.62 233 ASP A CA 1
ATOM 1747 C C . ASP A 1 233 ? -14.805 -10.990 -2.888 1.00 96.62 233 ASP A C 1
ATOM 1749 O O . ASP A 1 233 ? -14.494 -12.013 -3.515 1.00 96.62 233 ASP A O 1
ATOM 1753 N N . ALA A 1 234 ? -15.493 -9.984 -3.435 1.00 96.88 234 ALA A N 1
ATOM 1754 C CA . ALA A 1 234 ? -16.004 -9.986 -4.805 1.00 96.88 234 ALA A CA 1
ATOM 1755 C C . ALA A 1 234 ? -14.876 -10.024 -5.850 1.00 96.88 234 ALA A C 1
ATOM 1757 O O . ALA A 1 234 ? -14.994 -10.682 -6.883 1.00 96.88 234 ALA A O 1
ATOM 1758 N N . ALA A 1 235 ? -13.751 -9.374 -5.556 1.00 95.88 235 ALA A N 1
ATOM 1759 C CA . ALA A 1 235 ? -12.550 -9.368 -6.379 1.00 95.88 235 ALA A CA 1
ATOM 1760 C C . ALA A 1 235 ? -11.728 -10.662 -6.255 1.00 95.88 235 ALA A C 1
ATOM 1762 O O . ALA A 1 235 ? -10.680 -10.783 -6.889 1.00 95.88 235 ALA A O 1
ATOM 1763 N N . GLY A 1 236 ? -12.166 -11.652 -5.474 1.00 97.00 236 GLY A N 1
ATOM 1764 C CA . GLY A 1 236 ? -11.460 -12.926 -5.361 1.00 97.00 236 GLY A CA 1
ATOM 1765 C C . GLY A 1 236 ? -10.123 -12.830 -4.621 1.00 97.00 236 GLY A C 1
ATOM 1766 O O . GLY A 1 236 ? -9.268 -13.679 -4.852 1.00 97.00 236 GLY A O 1
ATOM 1767 N N . LEU A 1 237 ? -9.920 -11.811 -3.779 1.00 97.31 237 LEU A N 1
ATOM 1768 C CA . LEU A 1 237 ? -8.715 -11.649 -2.961 1.00 97.31 237 LEU A CA 1
ATOM 1769 C C . LEU A 1 237 ? -8.870 -12.517 -1.706 1.00 97.31 237 LEU A C 1
ATOM 1771 O O . LEU A 1 237 ? -9.734 -12.260 -0.863 1.00 97.31 237 LEU A O 1
ATOM 1775 N N . ARG A 1 238 ? -8.098 -13.603 -1.630 1.00 94.12 238 ARG A N 1
ATOM 1776 C CA . ARG A 1 238 ? -8.281 -14.694 -0.651 1.00 94.12 238 ARG A CA 1
ATOM 1777 C C . ARG A 1 238 ? -7.182 -14.770 0.407 1.00 94.12 238 ARG A C 1
ATOM 1779 O O . ARG A 1 238 ? -7.300 -15.585 1.314 1.00 94.12 238 ARG A O 1
ATOM 1786 N N . GLY A 1 239 ? -6.133 -13.961 0.286 1.00 95.38 239 GLY A N 1
ATOM 1787 C CA . GLY A 1 239 ? -5.074 -13.898 1.289 1.00 95.38 239 GLY A CA 1
ATOM 1788 C C . GLY A 1 239 ? -5.522 -13.269 2.607 1.00 95.38 239 GLY A C 1
ATOM 1789 O O . GLY A 1 239 ? -6.618 -12.709 2.713 1.00 95.38 239 GLY A O 1
ATOM 1790 N N . LYS A 1 240 ? -4.635 -13.337 3.607 1.00 97.94 240 LYS A N 1
ATOM 1791 C CA . LYS A 1 240 ? -4.789 -12.631 4.888 1.00 97.94 240 LYS A CA 1
ATOM 1792 C C . LYS A 1 240 ? -4.995 -11.134 4.629 1.00 97.94 240 LYS A C 1
ATOM 1794 O O . LYS A 1 240 ? -4.279 -10.543 3.820 1.00 97.94 240 LYS A O 1
ATOM 1799 N N . ARG A 1 241 ? -5.982 -10.530 5.297 1.00 98.50 241 ARG A N 1
ATOM 1800 C CA . ARG A 1 241 ? -6.354 -9.117 5.119 1.00 98.50 241 ARG A CA 1
ATOM 1801 C C . ARG A 1 241 ? -5.952 -8.302 6.335 1.00 98.50 241 ARG A C 1
ATOM 1803 O O . ARG A 1 241 ? -6.284 -8.675 7.457 1.00 98.50 241 ARG A O 1
ATOM 1810 N N . ILE A 1 242 ? -5.281 -7.185 6.102 1.00 98.81 242 ILE A N 1
ATOM 1811 C CA . ILE A 1 242 ? -4.858 -6.250 7.135 1.00 98.81 242 ILE A CA 1
ATOM 1812 C C . ILE A 1 242 ? -5.496 -4.900 6.834 1.00 98.81 242 ILE A C 1
ATOM 1814 O O . ILE A 1 242 ? -5.298 -4.359 5.749 1.00 98.81 242 ILE A O 1
ATOM 1818 N N . ALA A 1 243 ? -6.265 -4.355 7.773 1.00 98.88 243 ALA A N 1
ATOM 1819 C CA . ALA A 1 243 ? -6.803 -3.003 7.642 1.00 98.88 243 ALA A CA 1
ATOM 1820 C C . ALA A 1 243 ? -5.851 -1.999 8.298 1.00 98.88 243 ALA A C 1
ATOM 1822 O O . ALA A 1 243 ? -5.572 -2.107 9.491 1.00 98.88 243 ALA A O 1
ATOM 1823 N N . LEU A 1 244 ? -5.371 -1.021 7.533 1.00 98.88 244 LEU A N 1
ATOM 1824 C CA . LEU A 1 244 ? -4.541 0.075 8.022 1.00 98.88 244 LEU A CA 1
ATOM 1825 C C . LEU A 1 244 ? -5.319 1.386 7.919 1.00 98.88 244 LEU A C 1
ATOM 1827 O O . LEU A 1 244 ? -5.661 1.825 6.823 1.00 98.88 244 LEU A O 1
ATOM 1831 N N . GLY A 1 245 ? -5.588 2.011 9.062 1.00 98.75 245 GLY A N 1
ATOM 1832 C CA . GLY A 1 245 ? -6.226 3.326 9.132 1.00 98.75 245 GLY A CA 1
ATOM 1833 C C . GLY A 1 245 ? -5.261 4.431 9.562 1.00 98.75 245 GLY A C 1
ATOM 1834 O O . GLY A 1 245 ? -4.242 4.164 10.205 1.00 98.75 245 GLY A O 1
ATOM 1835 N N . SER A 1 246 ? -5.614 5.681 9.256 1.00 98.62 246 SER A N 1
ATOM 1836 C CA . SER A 1 246 ? -4.880 6.897 9.627 1.00 98.62 246 SER A CA 1
ATOM 1837 C C . SER A 1 246 ? -5.806 7.911 10.307 1.00 98.62 246 SER A C 1
ATOM 1839 O O . SER A 1 246 ? -6.868 8.251 9.786 1.00 98.62 246 SER A O 1
ATOM 1841 N N . SER A 1 247 ? -5.427 8.430 11.479 1.00 98.06 247 SER A N 1
ATOM 1842 C CA . SER A 1 247 ? -6.208 9.450 12.196 1.00 98.06 247 SER A CA 1
ATOM 1843 C C . SER A 1 247 ? -7.636 8.978 12.538 1.00 98.06 247 SER A C 1
ATOM 1845 O O . SER A 1 247 ? -7.811 8.025 13.297 1.00 98.06 247 SER A O 1
ATOM 1847 N N . TYR A 1 248 ? -8.687 9.601 11.999 1.00 98.38 248 TYR A N 1
ATOM 1848 C CA . TYR A 1 248 ? -10.071 9.178 12.247 1.00 98.38 248 TYR A CA 1
ATOM 1849 C C . TYR A 1 248 ? -10.341 7.738 11.782 1.00 98.38 248 TYR A C 1
ATOM 1851 O O . TYR A 1 248 ? -10.995 6.970 12.487 1.00 98.38 248 TYR A O 1
ATOM 1859 N N . SER A 1 249 ? -9.801 7.332 10.630 1.00 98.75 249 SER A N 1
ATOM 1860 C CA . SER A 1 249 ? -10.018 5.986 10.102 1.00 98.75 249 SER A CA 1
ATOM 1861 C C . SER A 1 249 ? -9.191 4.946 10.861 1.00 98.75 249 SER A C 1
ATOM 1863 O O . SER A 1 249 ? -9.624 3.802 10.962 1.00 98.75 249 SER A O 1
ATOM 1865 N N . ALA A 1 250 ? -8.080 5.340 11.503 1.00 98.69 250 ALA A N 1
ATOM 1866 C CA . ALA A 1 250 ? -7.370 4.501 12.478 1.00 98.69 250 ALA A CA 1
ATOM 1867 C C . ALA A 1 250 ? -8.266 4.137 13.675 1.00 98.69 250 ALA A C 1
ATOM 1869 O O . ALA A 1 250 ? -8.197 3.023 14.192 1.00 98.69 250 ALA A O 1
ATOM 1870 N N . SER A 1 251 ? -9.156 5.037 14.090 1.00 98.38 251 SER A N 1
ATOM 1871 C CA . SER A 1 251 ? -10.155 4.725 15.117 1.00 98.38 251 SER A CA 1
ATOM 1872 C C . SER A 1 251 ? -11.273 3.831 14.590 1.00 98.38 251 SER A C 1
ATOM 1874 O O . SER A 1 251 ? -11.718 2.923 15.288 1.00 98.38 251 SER A O 1
ATOM 1876 N N . LEU A 1 252 ? -11.689 4.017 13.336 1.00 98.81 252 LEU A N 1
ATOM 1877 C CA . LEU A 1 252 ? -12.700 3.161 12.715 1.00 98.81 252 LEU A CA 1
ATOM 1878 C C . LEU A 1 252 ? -12.206 1.729 12.463 1.00 98.81 252 LEU A C 1
ATOM 1880 O O . LEU A 1 252 ? -13.003 0.800 12.580 1.00 98.81 252 LEU A O 1
ATOM 1884 N N . VAL A 1 253 ? -10.916 1.508 12.178 1.00 98.81 253 VAL A N 1
ATOM 1885 C CA . VAL A 1 253 ? -10.387 0.136 12.044 1.00 98.81 253 VAL A CA 1
ATOM 1886 C C . VAL A 1 253 ? -10.351 -0.616 13.379 1.00 98.81 253 VAL A C 1
ATOM 1888 O O . VAL A 1 253 ? -10.454 -1.839 13.366 1.00 98.81 253 VAL A O 1
ATOM 1891 N N . LEU A 1 254 ? -10.295 0.073 14.530 1.00 98.62 254 LEU A N 1
ATOM 1892 C CA . LEU A 1 254 ? -10.461 -0.569 15.845 1.00 98.62 254 LEU A CA 1
ATOM 1893 C C . LEU A 1 254 ? -11.870 -1.154 15.997 1.00 98.62 254 LEU A C 1
ATOM 1895 O O . LEU A 1 254 ? -12.019 -2.287 16.445 1.00 98.62 254 LEU A O 1
ATOM 1899 N N . ARG A 1 255 ? -12.897 -0.415 15.562 1.00 98.25 255 ARG A N 1
ATOM 1900 C CA . ARG A 1 255 ? -14.272 -0.927 15.476 1.00 98.25 255 ARG A CA 1
ATOM 1901 C C . ARG A 1 255 ? -14.379 -2.078 14.473 1.00 98.25 255 ARG A C 1
ATOM 1903 O O . ARG A 1 255 ? -14.956 -3.116 14.790 1.00 98.25 255 ARG A O 1
ATOM 1910 N N . LEU A 1 256 ? -13.774 -1.917 13.294 1.00 98.62 256 LEU A N 1
ATOM 1911 C CA . LEU A 1 256 ? -13.769 -2.930 12.235 1.00 98.62 256 LEU A CA 1
ATOM 1912 C C . LEU A 1 256 ? -13.158 -4.257 12.715 1.00 98.62 256 LEU A C 1
ATOM 1914 O O . LEU A 1 256 ? -13.676 -5.320 12.395 1.00 98.62 256 LEU A O 1
ATOM 1918 N N . ALA A 1 257 ? -12.102 -4.210 13.533 1.00 98.50 257 ALA A N 1
ATOM 1919 C CA . ALA A 1 257 ? -11.468 -5.399 14.108 1.00 98.50 257 ALA A CA 1
ATOM 1920 C C . ALA A 1 257 ? -12.369 -6.189 15.068 1.00 98.50 257 ALA A C 1
ATOM 1922 O O . ALA A 1 257 ? -12.081 -7.352 15.349 1.00 98.50 257 ALA A O 1
ATOM 1923 N N . VAL A 1 258 ? -13.425 -5.565 15.591 1.00 98.31 258 VAL A N 1
ATOM 1924 C CA . VAL A 1 258 ? -14.399 -6.200 16.484 1.00 98.31 258 VAL A CA 1
ATOM 1925 C C . VAL A 1 258 ? -15.588 -6.715 15.681 1.00 98.31 258 VAL A C 1
ATOM 1927 O O . VAL A 1 258 ? -15.929 -7.892 15.775 1.00 98.31 258 VAL A O 1
ATOM 1930 N N . GLU A 1 259 ? -16.206 -5.855 14.872 1.00 98.19 259 GLU A N 1
ATOM 1931 C CA . GLU A 1 259 ? -17.434 -6.204 14.145 1.00 98.19 259 GLU A CA 1
ATOM 1932 C C . GLU A 1 259 ? -17.168 -7.118 12.938 1.00 98.19 259 GLU A C 1
ATOM 1934 O O . GLU A 1 259 ? -17.953 -8.024 12.670 1.00 98.19 259 GLU A O 1
ATOM 1939 N N . GLU A 1 260 ? -16.031 -6.945 12.257 1.00 98.25 260 GLU A N 1
ATOM 1940 C CA . GLU A 1 260 ? -15.648 -7.691 11.051 1.00 98.25 260 GLU A CA 1
ATOM 1941 C C . GLU A 1 260 ? -14.445 -8.617 11.306 1.00 98.25 260 GLU A C 1
ATOM 1943 O O . GLU A 1 260 ? -13.661 -8.922 10.404 1.00 98.25 260 GLU A O 1
ATOM 1948 N N . ALA A 1 261 ? -14.294 -9.104 12.544 1.00 97.19 261 ALA A N 1
ATOM 1949 C CA . ALA A 1 261 ? -13.127 -9.875 12.983 1.00 97.19 261 ALA A CA 1
ATOM 1950 C C . ALA A 1 261 ? -12.831 -11.111 12.110 1.00 97.19 261 ALA A C 1
ATOM 1952 O O . ALA A 1 261 ? -11.681 -11.492 11.927 1.00 97.19 261 ALA A O 1
ATOM 1953 N N . LYS A 1 262 ? -13.865 -11.739 11.537 1.00 96.69 262 LYS A N 1
ATOM 1954 C CA . LYS A 1 262 ? -13.717 -12.919 10.665 1.00 96.69 262 LYS A CA 1
ATOM 1955 C C . LYS A 1 262 ? -13.165 -12.590 9.277 1.00 96.69 262 LYS A C 1
ATOM 1957 O O . LYS A 1 262 ? -12.690 -13.487 8.589 1.00 96.69 262 LYS A O 1
ATOM 1962 N N . ALA A 1 263 ? -13.271 -11.336 8.849 1.00 97.44 263 ALA A N 1
ATOM 1963 C CA . ALA A 1 263 ? -12.809 -10.877 7.545 1.00 97.44 263 ALA A CA 1
ATOM 1964 C C . ALA A 1 263 ? -11.373 -10.331 7.588 1.00 97.44 263 ALA A C 1
ATOM 1966 O O . ALA A 1 263 ? -10.832 -9.974 6.541 1.00 97.44 263 ALA A O 1
ATOM 1967 N N . LEU A 1 264 ? -10.757 -10.252 8.771 1.00 98.31 264 LEU A N 1
ATOM 1968 C CA . LEU A 1 264 ? -9.454 -9.636 8.992 1.00 98.31 264 LEU A CA 1
ATOM 1969 C C . LEU A 1 264 ? -8.501 -10.599 9.698 1.00 98.31 264 LEU A C 1
ATOM 1971 O O . LEU A 1 264 ? -8.883 -11.344 10.591 1.00 98.31 264 LEU A O 1
ATOM 1975 N N . ALA A 1 265 ? -7.233 -10.540 9.304 1.00 98.31 265 ALA A N 1
ATOM 1976 C CA . ALA A 1 265 ? -6.138 -11.195 10.007 1.00 98.31 265 ALA A CA 1
ATOM 1977 C C . ALA A 1 265 ? -5.504 -10.266 11.053 1.00 98.31 265 ALA A C 1
ATOM 1979 O O . ALA A 1 265 ? -5.033 -10.742 12.080 1.00 98.31 265 ALA A O 1
ATOM 1980 N N . ALA A 1 266 ? -5.481 -8.954 10.795 1.00 98.75 266 ALA A N 1
ATOM 1981 C CA . ALA A 1 266 ? -4.922 -7.957 11.703 1.00 98.75 266 ALA A CA 1
ATOM 1982 C C . ALA A 1 266 ? -5.406 -6.538 11.377 1.00 98.75 2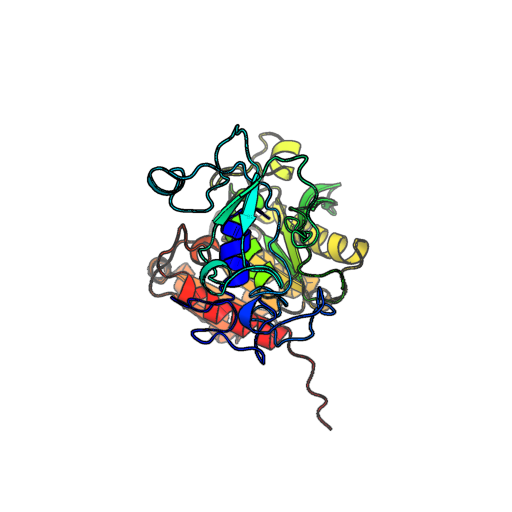66 ALA A C 1
ATOM 1984 O O . ALA A 1 266 ? -5.975 -6.290 10.308 1.00 98.75 266 ALA A O 1
ATOM 1985 N N . ILE A 1 267 ? -5.106 -5.593 12.271 1.00 98.88 267 ILE A N 1
ATOM 1986 C CA . ILE A 1 267 ? -5.229 -4.156 12.002 1.00 98.88 267 ILE A CA 1
ATOM 1987 C C . ILE A 1 267 ? -3.953 -3.382 12.339 1.00 98.88 267 ILE A C 1
ATOM 1989 O O . ILE A 1 267 ? -3.188 -3.757 13.228 1.00 98.88 267 ILE A O 1
ATOM 1993 N N . VAL A 1 268 ? -3.765 -2.257 11.656 1.00 98.88 268 VAL A N 1
ATOM 1994 C CA . VAL A 1 268 ? -2.761 -1.241 11.968 1.00 98.88 268 VAL A CA 1
ATOM 1995 C C . VAL A 1 268 ? -3.475 0.100 12.116 1.00 98.88 268 VAL A C 1
ATOM 1997 O O . VAL A 1 268 ? -4.202 0.535 11.226 1.00 98.88 268 VAL A O 1
ATOM 2000 N N . ALA A 1 269 ? -3.293 0.767 13.247 1.00 98.75 269 ALA A N 1
ATOM 2001 C CA . ALA A 1 269 ? -3.959 2.025 13.548 1.00 98.75 269 ALA A CA 1
ATOM 2002 C C . ALA A 1 269 ? -2.912 3.120 13.798 1.00 98.75 269 ALA A C 1
ATOM 2004 O O . ALA A 1 269 ? -2.286 3.166 14.860 1.00 98.75 269 ALA A O 1
ATOM 2005 N N . CYS A 1 270 ? -2.712 3.995 12.808 1.00 98.56 270 CYS A N 1
ATOM 2006 C CA . CYS A 1 270 ? -1.768 5.109 12.884 1.00 98.56 270 CYS A CA 1
ATOM 2007 C C . CYS A 1 270 ? -2.449 6.354 13.472 1.00 98.56 270 CYS A C 1
ATOM 2009 O O . CYS A 1 270 ? -3.354 6.919 12.857 1.00 98.56 270 CYS A O 1
ATOM 2011 N N . SER A 1 271 ? -2.007 6.780 14.655 1.00 98.19 271 SER A N 1
ATOM 2012 C CA . SER A 1 271 ? -2.530 7.918 15.424 1.00 98.19 271 SER A CA 1
ATOM 2013 C C . SER A 1 271 ? -4.070 7.954 15.531 1.00 98.19 271 SER A C 1
ATOM 2015 O O . SER A 1 271 ? -4.682 8.915 15.064 1.00 98.19 271 SER A O 1
ATOM 2017 N N . PRO A 1 272 ? -4.735 6.937 16.122 1.00 98.19 272 PRO A N 1
ATOM 2018 C CA . PRO A 1 272 ? -6.196 6.871 16.156 1.00 98.19 272 PRO A CA 1
ATOM 2019 C C . PRO A 1 272 ? -6.823 8.078 16.868 1.00 98.19 272 PRO A C 1
ATOM 2021 O O . PRO A 1 272 ? -6.575 8.302 18.054 1.00 98.19 272 PRO A O 1
ATOM 2024 N N . ALA A 1 273 ? -7.646 8.841 16.147 1.00 97.25 273 ALA A N 1
ATOM 2025 C CA . ALA A 1 273 ? -8.262 10.072 16.637 1.00 97.25 273 ALA A CA 1
ATOM 2026 C C . ALA A 1 273 ? -9.359 9.825 17.690 1.00 97.25 273 ALA A C 1
ATOM 2028 O O . ALA A 1 273 ? -10.079 8.828 17.649 1.00 97.25 273 ALA A O 1
ATOM 2029 N N . SER A 1 274 ? -9.536 10.774 18.603 1.00 94.81 274 SER A N 1
ATOM 2030 C CA . SER A 1 274 ? -10.574 10.763 19.641 1.00 94.81 274 SER A CA 1
ATOM 2031 C C . SER A 1 274 ? -11.083 12.178 19.925 1.00 94.81 274 SER A C 1
ATOM 2033 O O . SER A 1 274 ? -10.517 13.164 19.434 1.00 94.81 274 SER A O 1
ATOM 2035 N N . GLY A 1 275 ? -12.136 12.288 20.731 1.00 92.69 275 GLY A N 1
ATOM 2036 C CA . GLY A 1 275 ? -12.716 13.555 21.162 1.00 92.69 275 GLY A CA 1
ATOM 2037 C C . GLY A 1 275 ? -13.876 14.022 20.277 1.00 92.69 275 GLY A C 1
ATOM 2038 O O . GLY A 1 275 ? -14.387 13.257 19.466 1.00 92.69 275 GLY A O 1
ATOM 2039 N N . PRO A 1 276 ? -14.287 15.303 20.370 1.00 93.38 276 PRO A N 1
ATOM 2040 C CA . PRO A 1 276 ? -15.557 15.780 19.811 1.00 93.38 276 PRO A CA 1
ATOM 2041 C C . PRO A 1 276 ? -15.857 15.395 18.347 1.00 93.38 276 PRO A C 1
ATOM 2043 O O . PRO A 1 276 ? -16.997 15.031 18.071 1.00 93.38 276 PRO A O 1
ATOM 2046 N N . PRO A 1 277 ? -14.888 15.392 17.405 1.00 92.56 277 PRO A N 1
ATOM 2047 C CA . PRO A 1 277 ? -15.145 14.953 16.027 1.00 92.56 277 PRO A CA 1
ATOM 2048 C C . PRO A 1 277 ? -15.467 13.454 15.867 1.00 92.56 277 PRO A C 1
ATOM 2050 O O . PRO A 1 277 ? -15.911 13.033 14.802 1.00 92.56 277 PRO A O 1
ATOM 2053 N N . MET A 1 278 ? -15.199 12.656 16.900 1.00 95.81 278 MET A N 1
ATOM 2054 C CA . MET A 1 278 ? -15.363 11.203 16.969 1.00 95.81 278 MET A CA 1
ATOM 2055 C C . MET A 1 278 ? -16.432 10.789 17.987 1.00 95.81 278 MET A C 1
ATOM 2057 O O . MET A 1 278 ? -16.520 9.609 18.301 1.00 95.81 278 MET A O 1
ATOM 2061 N N . VAL A 1 279 ? -17.247 11.720 18.496 1.00 92.56 279 VAL A N 1
ATOM 2062 C CA . VAL A 1 279 ? -18.172 11.479 19.621 1.00 92.56 279 VAL A CA 1
ATOM 2063 C C . VAL A 1 279 ? -19.097 10.268 19.418 1.00 92.56 279 VAL A C 1
ATOM 2065 O O . VAL A 1 279 ? -19.331 9.512 20.358 1.00 92.56 279 VAL A O 1
ATOM 2068 N N . ASP A 1 280 ? -19.548 10.021 18.186 1.00 92.56 280 ASP A N 1
ATOM 2069 C CA . ASP A 1 280 ? -20.448 8.905 17.850 1.00 92.56 280 ASP A CA 1
ATOM 2070 C C . ASP A 1 280 ? -19.711 7.590 17.526 1.00 92.56 280 ASP A C 1
ATOM 2072 O O . ASP A 1 280 ? -20.329 6.562 17.243 1.00 92.56 280 ASP A O 1
ATOM 2076 N N . CYS A 1 281 ? -18.379 7.607 17.519 1.00 94.00 281 CYS A N 1
ATOM 2077 C CA . CYS A 1 281 ? -17.535 6.468 17.170 1.00 94.00 281 CYS A CA 1
ATOM 2078 C C . CYS A 1 281 ? -16.182 6.490 17.898 1.00 94.00 281 CYS A C 1
ATOM 2080 O O . CYS A 1 281 ? -15.149 6.142 17.319 1.00 94.00 281 CYS A O 1
ATOM 2082 N N . GLU A 1 282 ? -16.184 6.890 19.172 1.00 94.69 282 GLU A N 1
ATOM 2083 C CA . GLU A 1 282 ? -14.974 6.954 19.993 1.00 94.69 282 GLU A CA 1
ATOM 2084 C C . GLU A 1 282 ? -14.244 5.598 20.008 1.00 94.69 282 GLU A C 1
ATOM 2086 O O . GLU A 1 282 ? -14.888 4.551 20.132 1.00 94.69 282 GLU A O 1
ATOM 2091 N N . PRO A 1 283 ? -12.901 5.571 19.919 1.00 93.88 283 PRO A N 1
ATOM 2092 C CA . PRO A 1 283 ? -12.144 4.325 19.835 1.00 93.88 283 PRO A CA 1
ATOM 2093 C C . PRO A 1 283 ? -12.099 3.546 21.156 1.00 93.88 283 PRO A C 1
ATOM 2095 O O . PRO A 1 283 ? -11.922 2.330 21.136 1.00 93.88 283 PRO A O 1
ATOM 2098 N N . GLY A 1 284 ? -12.248 4.220 22.303 1.00 92.81 284 GLY A N 1
ATOM 2099 C CA . GLY A 1 284 ? -12.068 3.637 23.641 1.00 92.81 284 GLY A CA 1
ATOM 2100 C C . GLY A 1 284 ? -12.847 2.334 23.880 1.00 92.81 284 GLY A C 1
ATOM 2101 O O . GLY A 1 284 ? -12.224 1.323 24.209 1.00 92.81 284 GLY A O 1
ATOM 2102 N N . PRO A 1 285 ? -14.179 2.311 23.665 1.00 93.94 285 PRO A N 1
ATOM 2103 C CA . PRO A 1 285 ? -14.987 1.099 23.809 1.00 93.94 285 PRO A CA 1
ATOM 2104 C C . PRO A 1 285 ? -14.533 -0.068 22.923 1.00 93.94 285 PRO A C 1
ATOM 2106 O O . PRO A 1 285 ? -14.688 -1.225 23.313 1.00 93.94 285 PRO A O 1
ATOM 2109 N N . TRP A 1 286 ? -13.969 0.215 21.747 1.00 97.06 286 TRP A N 1
ATOM 2110 C CA . TRP A 1 286 ? -13.532 -0.809 20.798 1.00 97.06 286 TRP A CA 1
ATOM 2111 C C . TRP A 1 286 ? -12.184 -1.414 21.181 1.00 97.06 286 TRP A C 1
ATOM 2113 O O . TRP A 1 286 ? -12.032 -2.627 21.090 1.00 97.06 286 TRP A O 1
ATOM 2123 N N . ILE A 1 287 ? -11.239 -0.605 21.678 1.00 96.88 287 ILE A N 1
ATOM 2124 C CA . ILE A 1 287 ? -9.882 -1.046 22.059 1.00 96.88 287 ILE A CA 1
ATOM 2125 C C . ILE A 1 287 ? -9.921 -2.267 22.983 1.00 96.88 287 ILE A C 1
ATOM 2127 O O . ILE A 1 287 ? -9.243 -3.257 22.721 1.00 96.88 287 ILE A O 1
ATOM 2131 N N . ALA A 1 288 ? -10.756 -2.233 24.024 1.00 93.44 288 ALA A N 1
ATOM 2132 C CA . ALA A 1 288 ? -10.863 -3.322 24.999 1.00 93.44 288 ALA A CA 1
ATOM 2133 C C . ALA A 1 288 ? -11.429 -4.634 24.412 1.00 93.44 288 ALA A C 1
ATOM 2135 O O . ALA A 1 288 ? -11.277 -5.709 24.999 1.00 93.44 288 ALA A O 1
ATOM 2136 N N . GLN A 1 289 ? -12.104 -4.551 23.264 1.00 97.31 289 GLN A N 1
ATOM 2137 C CA . GLN A 1 289 ? -12.794 -5.668 22.624 1.00 97.31 289 GLN A CA 1
ATOM 2138 C C . GLN A 1 289 ? -11.990 -6.295 21.482 1.00 97.31 289 GLN A C 1
ATOM 2140 O O . GLN A 1 289 ? -12.314 -7.410 21.076 1.00 97.31 289 GLN A O 1
ATOM 2145 N N . VAL A 1 290 ? -10.940 -5.633 20.985 1.00 97.88 290 VAL A N 1
ATOM 2146 C CA . VAL A 1 290 ? -10.096 -6.169 19.909 1.00 97.88 290 VAL A CA 1
ATOM 2147 C C . VAL A 1 290 ? -9.439 -7.478 20.361 1.00 97.88 290 VAL A C 1
ATOM 2149 O O . VAL A 1 290 ? -8.773 -7.532 21.394 1.00 97.88 290 VAL A O 1
ATOM 2152 N N . LYS A 1 291 ? -9.647 -8.546 19.580 1.00 97.06 291 LYS A N 1
ATOM 2153 C CA . LYS A 1 291 ? -9.032 -9.875 19.786 1.00 97.06 291 LYS A CA 1
ATOM 2154 C C . LYS A 1 291 ? -8.062 -10.283 18.680 1.00 97.06 291 LYS A C 1
ATOM 2156 O O . LYS A 1 291 ? -7.333 -11.254 18.847 1.00 97.06 291 LYS A O 1
ATOM 2161 N N . LEU A 1 292 ? -8.071 -9.564 17.560 1.00 96.56 292 LEU A N 1
ATOM 2162 C CA . LEU A 1 292 ? -7.126 -9.773 16.470 1.00 96.56 292 LEU A CA 1
ATOM 2163 C C . LEU A 1 292 ? -5.759 -9.166 16.815 1.00 96.56 292 LEU A C 1
ATOM 2165 O O . LEU A 1 292 ? -5.707 -8.194 17.574 1.00 96.56 292 LEU A O 1
ATOM 2169 N N . PRO A 1 293 ? -4.665 -9.664 16.211 1.00 98.44 293 PRO A N 1
ATOM 2170 C CA . PRO A 1 293 ? -3.402 -8.942 16.182 1.00 98.44 293 PRO A CA 1
ATOM 2171 C C . PRO A 1 293 ? -3.616 -7.487 15.749 1.00 98.44 293 PRO A C 1
ATOM 2173 O O . PRO A 1 293 ? -4.211 -7.205 14.705 1.00 98.44 293 PRO A O 1
ATOM 2176 N N . ALA A 1 294 ? -3.133 -6.555 16.562 1.00 98.56 294 ALA A N 1
ATOM 2177 C CA . ALA A 1 294 ? -3.283 -5.130 16.316 1.00 98.56 294 ALA A CA 1
ATOM 2178 C C . ALA A 1 294 ? -1.992 -4.393 16.652 1.00 98.56 294 ALA A C 1
ATOM 2180 O O . ALA A 1 294 ? -1.380 -4.649 17.693 1.00 98.56 294 ALA A O 1
ATOM 2181 N N . LEU A 1 295 ? -1.628 -3.452 15.785 1.00 98.75 295 LEU A N 1
ATOM 2182 C CA . LEU A 1 295 ? -0.516 -2.535 15.982 1.00 98.75 295 LEU A CA 1
ATOM 2183 C C . LEU A 1 295 ? -1.033 -1.096 16.012 1.00 98.75 295 LEU A C 1
ATOM 2185 O O . LEU A 1 295 ? -1.606 -0.613 15.037 1.00 98.75 295 LEU A O 1
ATOM 2189 N N . VAL A 1 296 ? -0.808 -0.394 17.119 1.00 98.56 296 VAL A N 1
ATOM 2190 C CA . VAL A 1 296 ? -1.119 1.033 17.260 1.00 98.56 296 VAL A CA 1
ATOM 2191 C C . VAL A 1 296 ? 0.182 1.827 17.231 1.00 98.56 296 VAL A C 1
ATOM 2193 O O . VAL A 1 296 ? 0.988 1.720 18.154 1.00 98.56 296 VAL A O 1
ATOM 2196 N N . ILE A 1 297 ? 0.379 2.636 16.190 1.00 97.81 297 ILE A N 1
ATOM 2197 C CA . ILE A 1 297 ? 1.583 3.464 16.014 1.00 97.81 297 ILE A CA 1
ATOM 2198 C C . ILE A 1 297 ? 1.219 4.937 16.162 1.00 97.81 297 ILE A C 1
ATOM 2200 O O . ILE A 1 297 ? 0.180 5.360 15.659 1.00 97.81 297 ILE A O 1
ATOM 2204 N N . ARG A 1 298 ? 2.064 5.730 16.822 1.00 97.00 298 ARG A N 1
ATOM 2205 C CA . ARG A 1 298 ? 1.954 7.198 16.857 1.00 97.00 298 ARG A CA 1
ATOM 2206 C C . ARG A 1 298 ? 3.321 7.857 17.079 1.00 97.00 298 ARG A C 1
ATOM 2208 O O . ARG A 1 298 ? 4.202 7.197 17.624 1.00 97.00 298 ARG A O 1
ATOM 2215 N N . PRO A 1 299 ? 3.510 9.135 16.720 1.00 96.56 299 PRO A N 1
ATOM 2216 C CA . PRO A 1 299 ? 4.719 9.872 17.073 1.00 96.56 299 PRO A CA 1
ATOM 2217 C C . PRO A 1 299 ? 4.717 10.321 18.543 1.00 96.56 299 PRO A C 1
ATOM 2219 O O . PRO A 1 299 ? 3.666 10.585 19.133 1.00 96.56 299 PRO A O 1
ATOM 2222 N N . ALA A 1 300 ? 5.905 10.474 19.130 1.00 96.00 300 ALA A N 1
ATOM 2223 C CA . ALA A 1 300 ? 6.093 10.927 20.508 1.00 96.00 300 ALA A CA 1
ATOM 2224 C C . ALA A 1 300 ? 5.534 12.336 20.750 1.00 96.00 300 ALA A C 1
ATOM 2226 O O . ALA A 1 300 ? 5.071 12.637 21.850 1.00 96.00 300 ALA A O 1
ATOM 2227 N N . SER A 1 301 ? 5.494 13.184 19.719 1.00 94.56 301 SER A N 1
ATOM 2228 C CA . SER A 1 301 ? 4.911 14.531 19.781 1.00 94.56 301 SER A CA 1
ATOM 2229 C C . SER A 1 301 ? 3.435 14.535 20.207 1.00 94.56 301 SER A C 1
ATOM 2231 O O . SER A 1 301 ? 2.985 15.469 20.873 1.00 94.56 301 SER A O 1
ATOM 2233 N N . GLU A 1 302 ? 2.676 13.474 19.909 1.00 96.50 302 GLU A N 1
ATOM 2234 C CA . GLU A 1 302 ? 1.273 13.347 20.324 1.00 96.50 302 GLU A CA 1
ATOM 2235 C C . GLU A 1 302 ? 1.114 13.016 21.814 1.00 96.50 302 GLU A C 1
ATOM 2237 O O . GLU A 1 302 ? 0.069 13.310 22.404 1.00 96.50 302 GLU A O 1
ATOM 2242 N N . MET A 1 303 ? 2.148 12.453 22.449 1.00 96.00 303 MET A N 1
ATOM 2243 C CA . MET A 1 303 ? 2.112 11.985 23.840 1.00 96.00 303 MET A CA 1
ATOM 2244 C C . MET A 1 303 ? 1.928 13.102 24.862 1.00 96.00 303 MET A C 1
ATOM 2246 O O . MET A 1 303 ? 1.664 12.809 26.026 1.00 96.00 303 MET A O 1
ATOM 2250 N N . ALA A 1 304 ? 2.018 14.369 24.449 1.00 95.31 304 ALA A N 1
ATOM 2251 C CA . ALA A 1 304 ? 1.711 15.521 25.288 1.00 95.31 304 ALA A CA 1
ATOM 2252 C C . ALA A 1 304 ? 0.230 15.574 25.721 1.00 95.31 304 ALA A C 1
ATOM 2254 O O . ALA A 1 304 ? -0.070 16.135 26.777 1.00 95.31 304 ALA A O 1
ATOM 2255 N N . ARG A 1 305 ? -0.689 14.958 24.964 1.00 95.06 305 ARG A N 1
ATOM 2256 C CA . ARG A 1 305 ? -2.141 14.985 25.219 1.00 95.06 305 ARG A CA 1
ATOM 2257 C C . ARG A 1 305 ? -2.574 13.869 26.178 1.00 95.06 305 ARG A C 1
ATOM 2259 O O . ARG A 1 305 ? -2.244 12.708 25.951 1.00 95.06 305 ARG A O 1
ATOM 2266 N N . ASP A 1 306 ? -3.384 14.195 27.189 1.00 95.00 306 ASP A N 1
ATOM 2267 C CA . ASP A 1 306 ? -3.928 13.203 28.137 1.00 95.00 306 ASP A CA 1
ATOM 2268 C C . ASP A 1 306 ? -4.714 12.097 27.433 1.00 95.00 306 ASP A C 1
ATOM 2270 O O . ASP A 1 306 ? -4.433 10.918 27.635 1.00 95.00 306 ASP A O 1
ATOM 2274 N N . SER A 1 307 ? -5.596 12.470 26.502 1.00 93.19 307 SER A N 1
ATOM 2275 C CA . SER A 1 307 ? -6.407 11.508 25.747 1.00 93.19 307 SER A CA 1
ATOM 2276 C C . SER A 1 307 ? -5.565 10.489 24.969 1.00 93.19 307 SER A C 1
ATOM 2278 O O . SER A 1 307 ? -5.970 9.344 24.789 1.00 93.19 307 SER A O 1
ATOM 2280 N N . VAL A 1 308 ? -4.370 10.882 24.519 1.00 96.19 308 VAL A N 1
ATOM 2281 C CA . VAL A 1 308 ? -3.423 10.006 23.814 1.00 96.19 308 VAL A CA 1
ATOM 2282 C C . VAL A 1 308 ? -2.774 9.032 24.799 1.00 96.19 308 VAL A C 1
ATOM 2284 O O . VAL A 1 308 ? -2.672 7.842 24.492 1.00 96.19 308 VAL A O 1
ATOM 2287 N N . ARG A 1 309 ? -2.367 9.506 25.984 1.00 96.62 309 ARG A N 1
ATOM 2288 C CA . ARG A 1 309 ? -1.793 8.656 27.040 1.00 96.62 309 ARG A CA 1
ATOM 2289 C C . ARG A 1 309 ? -2.802 7.633 27.553 1.00 96.62 309 ARG A C 1
ATOM 2291 O O . ARG A 1 309 ? -2.474 6.453 27.645 1.00 96.62 309 ARG A O 1
ATOM 2298 N N . GLU A 1 310 ? -4.030 8.065 27.818 1.00 95.31 310 GLU A N 1
ATOM 2299 C CA . GLU A 1 310 ? -5.131 7.200 28.256 1.00 95.31 310 GLU A CA 1
ATOM 2300 C C . GLU A 1 310 ? -5.452 6.123 27.217 1.00 95.31 310 GLU A C 1
ATOM 2302 O O . GLU A 1 310 ? -5.588 4.947 27.551 1.00 95.31 310 GLU A O 1
ATOM 2307 N N . GLN A 1 311 ? -5.498 6.498 25.938 1.00 95.81 311 GLN A N 1
ATOM 2308 C CA . GLN A 1 311 ? -5.749 5.551 24.858 1.00 95.81 311 GLN A CA 1
ATOM 2309 C C . GLN A 1 311 ? -4.634 4.502 24.732 1.00 95.81 311 GLN A C 1
ATOM 2311 O O . GLN A 1 311 ? -4.935 3.325 24.548 1.00 95.81 311 GLN A O 1
ATOM 2316 N N . LEU A 1 312 ? -3.355 4.881 24.857 1.00 96.12 312 LEU A N 1
ATOM 2317 C CA . LEU A 1 312 ? -2.262 3.900 24.857 1.00 96.12 312 LEU A CA 1
ATOM 2318 C C . LEU A 1 312 ? -2.286 2.996 26.088 1.00 96.12 312 LEU A C 1
ATOM 2320 O O . LEU A 1 312 ? -2.011 1.805 25.957 1.00 96.12 312 LEU A O 1
ATOM 2324 N N . ALA A 1 313 ? -2.636 3.532 27.258 1.00 96.62 313 ALA A N 1
ATOM 2325 C CA . ALA A 1 313 ? -2.828 2.722 28.454 1.00 96.62 313 ALA A CA 1
ATOM 2326 C C . ALA A 1 313 ? -3.954 1.693 28.249 1.00 96.62 313 ALA A C 1
ATOM 2328 O O . ALA A 1 313 ? -3.789 0.529 28.609 1.00 96.62 313 ALA A O 1
ATOM 2329 N N . ALA A 1 314 ? -5.054 2.083 27.594 1.00 97.25 314 ALA A N 1
ATOM 2330 C CA . ALA A 1 314 ? -6.126 1.164 27.219 1.00 97.25 314 ALA A CA 1
ATOM 2331 C C . ALA A 1 314 ? -5.652 0.092 26.222 1.00 97.25 314 ALA A C 1
ATOM 2333 O O . ALA A 1 314 ? -5.972 -1.083 26.396 1.00 97.25 314 ALA A O 1
ATOM 2334 N N . CYS A 1 315 ? -4.847 0.461 25.218 1.00 97.56 315 CYS A N 1
ATOM 2335 C CA . CYS A 1 315 ? -4.243 -0.500 24.290 1.00 97.56 315 CYS A CA 1
ATOM 2336 C C . CYS A 1 315 ? -3.356 -1.513 25.024 1.00 97.56 315 CYS A C 1
ATOM 2338 O O . CYS A 1 315 ? -3.481 -2.712 24.791 1.00 97.56 315 CYS A O 1
ATOM 2340 N N . ALA A 1 316 ? -2.502 -1.044 25.939 1.00 95.06 316 ALA A N 1
ATOM 2341 C CA . ALA A 1 316 ? -1.638 -1.905 26.741 1.00 95.06 316 ALA A CA 1
ATOM 2342 C C . ALA A 1 316 ? -2.451 -2.845 27.645 1.00 95.06 316 ALA A C 1
ATOM 2344 O O . ALA A 1 316 ? -2.167 -4.039 27.701 1.00 95.06 316 ALA A O 1
ATOM 2345 N N . ALA A 1 317 ? -3.506 -2.340 28.294 1.00 96.56 317 ALA A N 1
ATOM 2346 C CA . ALA A 1 317 ? -4.410 -3.148 29.115 1.00 96.56 317 ALA A CA 1
ATOM 2347 C C . ALA A 1 317 ? -5.163 -4.215 28.299 1.00 96.56 317 ALA A C 1
ATOM 2349 O O . ALA A 1 317 ? -5.448 -5.297 28.809 1.00 96.56 317 ALA A O 1
ATOM 2350 N N . ALA A 1 318 ? -5.456 -3.929 27.028 1.00 96.44 318 ALA A N 1
ATOM 2351 C CA . ALA A 1 318 ? -6.057 -4.871 26.087 1.00 96.44 318 ALA A CA 1
ATOM 2352 C C . ALA A 1 318 ? -5.035 -5.816 25.419 1.00 96.44 318 ALA A C 1
ATOM 2354 O O . ALA A 1 318 ? -5.431 -6.690 24.650 1.00 96.44 318 ALA A O 1
ATOM 2355 N N . GLY A 1 319 ? -3.735 -5.667 25.705 1.00 96.50 319 GLY A N 1
ATOM 2356 C CA . GLY A 1 319 ? -2.668 -6.486 25.125 1.00 96.50 319 GLY A CA 1
ATOM 2357 C C . GLY A 1 319 ? -2.345 -6.167 23.661 1.00 96.50 319 GLY A C 1
ATOM 2358 O O . GLY A 1 319 ? -1.750 -6.996 22.975 1.00 96.50 319 GLY A O 1
ATOM 2359 N N . LEU A 1 320 ? -2.736 -4.991 23.161 1.00 97.75 320 LEU A N 1
ATOM 2360 C CA . LEU A 1 320 ? -2.432 -4.575 21.790 1.00 97.75 320 LEU A CA 1
ATOM 2361 C C . LEU A 1 320 ? -0.967 -4.136 21.684 1.00 97.75 320 LEU A C 1
ATOM 2363 O O . LEU A 1 320 ? -0.441 -3.482 22.588 1.00 97.75 320 LEU A O 1
ATOM 2367 N N . ARG A 1 321 ? -0.311 -4.438 20.556 1.00 98.12 321 ARG A N 1
ATOM 2368 C CA . ARG A 1 321 ? 1.050 -3.958 20.296 1.00 98.12 321 ARG A CA 1
ATOM 2369 C C . ARG A 1 321 ? 1.003 -2.451 20.069 1.00 98.12 321 ARG A C 1
ATOM 2371 O O . ARG A 1 321 ? 0.192 -1.959 19.284 1.00 98.12 321 ARG A O 1
ATOM 2378 N N . THR A 1 322 ? 1.882 -1.714 20.734 1.00 97.75 322 THR A N 1
ATOM 2379 C CA . THR A 1 322 ? 1.989 -0.262 20.587 1.00 97.75 322 THR A CA 1
ATOM 2380 C C . THR A 1 322 ? 3.406 0.129 20.189 1.00 97.75 322 THR A C 1
ATOM 2382 O O . THR A 1 322 ? 4.376 -0.515 20.584 1.00 97.75 322 THR A O 1
ATOM 2385 N N . HIS A 1 323 ? 3.527 1.184 19.388 1.00 96.88 323 HIS A N 1
ATOM 2386 C CA . HIS A 1 323 ? 4.804 1.800 19.054 1.00 96.88 323 HIS A CA 1
ATOM 2387 C C . HIS A 1 323 ? 4.672 3.320 19.124 1.00 96.88 323 HIS A C 1
ATOM 2389 O O . HIS A 1 323 ? 3.767 3.908 18.526 1.00 96.88 323 HIS A O 1
ATOM 2395 N N . VAL A 1 324 ? 5.577 3.944 19.873 1.00 97.06 324 VAL A N 1
ATOM 2396 C CA . VAL A 1 324 ? 5.728 5.396 19.925 1.00 97.06 324 VAL A CA 1
ATOM 2397 C C . VAL A 1 324 ? 7.028 5.729 19.206 1.00 97.06 324 VAL A C 1
ATOM 2399 O O . VAL A 1 324 ? 8.098 5.426 19.726 1.00 97.06 324 VAL A O 1
ATOM 2402 N N . ALA A 1 325 ? 6.924 6.291 18.005 1.00 94.75 325 ALA A N 1
ATOM 2403 C CA . ALA A 1 325 ? 8.081 6.708 17.219 1.00 94.75 325 ALA A CA 1
ATOM 2404 C C . ALA A 1 325 ? 8.700 7.968 17.841 1.00 94.75 325 ALA A C 1
ATOM 2406 O O . ALA A 1 325 ? 7.960 8.878 18.219 1.00 94.75 325 ALA A O 1
ATOM 2407 N N . GLU A 1 326 ? 10.028 8.024 17.968 1.00 90.06 326 GLU A N 1
ATOM 2408 C CA . GLU A 1 326 ? 10.726 9.162 18.590 1.00 90.06 326 GLU A CA 1
ATOM 2409 C C . GLU A 1 326 ? 10.443 10.467 17.838 1.00 90.06 326 GLU A C 1
ATOM 2411 O O . GLU A 1 326 ? 10.044 11.467 18.440 1.00 90.06 326 GLU A O 1
ATOM 2416 N N . GLU A 1 327 ? 10.537 10.416 16.511 1.00 85.75 327 GLU A N 1
ATOM 2417 C CA . GLU A 1 327 ? 10.107 11.472 15.604 1.00 85.75 327 GLU A CA 1
ATOM 2418 C C . GLU A 1 327 ? 8.925 10.996 14.755 1.00 85.75 327 GLU A C 1
ATOM 2420 O O . GLU A 1 327 ? 8.770 9.810 14.463 1.00 85.75 327 GLU A O 1
ATOM 2425 N N . GLY A 1 328 ? 8.057 11.923 14.345 1.00 84.62 328 GLY A N 1
ATOM 2426 C CA . GLY A 1 328 ? 7.056 11.599 13.339 1.00 84.62 328 GLY A CA 1
ATOM 2427 C C . GLY A 1 328 ? 5.921 12.596 13.184 1.00 84.62 328 GLY A C 1
ATOM 2428 O O . GLY A 1 328 ? 5.746 13.535 13.964 1.00 84.62 328 GLY A O 1
ATOM 2429 N N . VAL A 1 329 ? 5.141 12.354 12.135 1.00 93.06 329 VAL A N 1
ATOM 2430 C CA . VAL A 1 329 ? 3.983 13.153 11.727 1.00 93.06 329 VAL A CA 1
ATOM 2431 C C . VAL A 1 329 ? 2.699 12.402 12.070 1.00 93.06 329 VAL A C 1
ATOM 2433 O O . VAL A 1 329 ? 2.658 11.178 12.035 1.00 93.06 329 VAL A O 1
ATOM 2436 N N . HIS A 1 330 ? 1.638 13.137 12.395 1.00 96.00 330 HIS A N 1
ATOM 2437 C CA . HIS A 1 330 ? 0.331 12.553 12.690 1.00 96.00 330 HIS A CA 1
ATOM 2438 C C . HIS A 1 330 ? -0.183 11.635 11.564 1.00 96.00 330 HIS A C 1
ATOM 2440 O O . HIS A 1 330 ? -0.121 11.979 10.379 1.00 96.00 330 HIS A O 1
ATOM 2446 N N . GLY A 1 331 ? -0.763 10.495 11.947 1.00 96.94 331 GLY A N 1
ATOM 2447 C CA . GLY A 1 331 ? -1.394 9.549 11.028 1.00 96.94 331 GLY A CA 1
ATOM 2448 C C . GLY A 1 331 ? -0.385 8.688 10.266 1.00 96.94 331 GLY A C 1
ATOM 2449 O O . GLY A 1 331 ? 0.788 8.608 10.614 1.00 96.94 331 GLY A O 1
ATOM 2450 N N . ALA A 1 332 ? -0.824 8.032 9.194 1.00 97.25 332 ALA A N 1
ATOM 2451 C CA . ALA A 1 332 ? 0.027 7.170 8.374 1.00 97.25 332 ALA A CA 1
ATOM 2452 C C . ALA A 1 332 ? 1.150 7.937 7.655 1.00 97.25 332 ALA A C 1
ATOM 2454 O O . ALA A 1 332 ? 2.076 7.312 7.153 1.00 97.25 332 ALA A O 1
ATOM 2455 N N . SER A 1 333 ? 1.129 9.276 7.658 1.00 94.81 333 SER A N 1
ATOM 2456 C CA . SER A 1 333 ? 2.239 10.094 7.151 1.00 94.81 333 SER A CA 1
ATOM 2457 C C . SER A 1 333 ? 3.558 9.875 7.910 1.00 94.81 333 SER A C 1
ATOM 2459 O O . SER A 1 333 ? 4.609 10.172 7.351 1.00 94.81 333 SER A O 1
ATOM 2461 N N . LEU A 1 334 ? 3.549 9.292 9.121 1.00 95.31 334 LEU A N 1
ATOM 2462 C CA . LEU A 1 334 ? 4.778 8.804 9.776 1.00 95.31 334 LEU A CA 1
ATOM 2463 C C . LEU A 1 334 ? 5.486 7.680 8.997 1.00 95.31 334 LEU A C 1
ATOM 2465 O O . LEU A 1 334 ? 6.660 7.421 9.225 1.00 95.31 334 LEU A O 1
ATOM 2469 N N . LEU A 1 335 ? 4.782 7.015 8.077 1.00 95.88 335 LEU A N 1
ATOM 2470 C CA . LEU A 1 335 ? 5.319 5.987 7.181 1.00 95.88 335 LEU A CA 1
ATOM 2471 C C . LEU A 1 335 ? 5.714 6.562 5.812 1.00 95.88 335 LEU A C 1
ATOM 2473 O O . LEU A 1 335 ? 6.085 5.807 4.919 1.00 95.88 335 LEU A O 1
ATOM 2477 N N . ASP A 1 336 ? 5.617 7.871 5.591 1.00 92.00 336 ASP A N 1
ATOM 2478 C CA . ASP A 1 336 ? 6.013 8.494 4.328 1.00 92.00 336 ASP A CA 1
ATOM 2479 C C . ASP A 1 336 ? 7.380 9.180 4.499 1.00 92.00 336 ASP A C 1
ATOM 2481 O O . ASP A 1 336 ? 7.449 10.217 5.164 1.00 92.00 336 ASP A O 1
ATOM 2485 N N . PRO A 1 337 ? 8.468 8.659 3.890 1.00 85.25 337 PRO A N 1
ATOM 2486 C CA . PRO A 1 337 ? 9.799 9.262 3.995 1.00 85.25 337 PRO A CA 1
ATOM 2487 C C . PRO A 1 337 ? 9.873 10.707 3.484 1.00 85.25 337 PRO A C 1
ATOM 2489 O O . PRO A 1 337 ? 10.751 11.459 3.893 1.00 85.25 337 PRO A O 1
ATOM 2492 N N . SER A 1 338 ? 8.951 11.123 2.605 1.00 86.44 338 SER A N 1
ATOM 2493 C CA . SER A 1 338 ? 8.881 12.511 2.130 1.00 86.44 338 SER A CA 1
ATOM 2494 C C . SER A 1 338 ? 8.303 13.478 3.170 1.00 86.44 338 SER A C 1
ATOM 2496 O O . SER A 1 338 ? 8.450 14.692 3.031 1.00 86.44 338 SER A O 1
ATOM 2498 N N . ARG A 1 339 ? 7.649 12.954 4.215 1.00 88.56 339 ARG A N 1
ATOM 2499 C CA . ARG A 1 339 ? 6.975 13.725 5.274 1.00 88.56 339 ARG A CA 1
ATOM 2500 C C . ARG A 1 339 ? 7.599 13.515 6.647 1.00 88.56 339 ARG A C 1
ATOM 2502 O O . ARG A 1 339 ? 7.500 14.395 7.495 1.00 88.56 339 ARG A O 1
ATOM 2509 N N . CYS A 1 340 ? 8.221 12.363 6.865 1.00 88.88 340 CYS A N 1
ATOM 2510 C CA . CYS A 1 340 ? 8.827 11.959 8.120 1.00 88.88 340 CYS A CA 1
ATOM 2511 C C . CYS A 1 340 ? 10.263 11.471 7.863 1.00 88.88 340 CYS A C 1
ATOM 2513 O O . CYS A 1 340 ? 10.432 10.377 7.322 1.00 88.88 340 CYS A O 1
ATOM 2515 N N . PRO A 1 341 ? 11.296 12.242 8.256 1.00 82.44 341 PRO A N 1
ATOM 2516 C CA . PRO A 1 341 ? 12.694 11.846 8.078 1.00 82.44 341 PRO A CA 1
ATOM 2517 C C . PRO A 1 341 ? 13.030 10.474 8.685 1.00 82.44 341 PRO A C 1
ATOM 2519 O O . PRO A 1 341 ? 13.742 9.695 8.059 1.00 82.44 341 PRO A O 1
ATOM 2522 N N . ASP A 1 342 ? 12.459 10.143 9.850 1.00 85.38 342 ASP A N 1
ATOM 2523 C CA . ASP A 1 342 ? 12.661 8.854 10.534 1.00 85.38 342 ASP A CA 1
ATOM 2524 C C . ASP A 1 342 ? 11.575 7.801 10.212 1.00 85.38 342 ASP A C 1
ATOM 2526 O O . ASP A 1 342 ? 11.246 6.922 11.011 1.00 85.38 342 ASP A O 1
ATOM 2530 N N . ALA A 1 343 ? 10.979 7.860 9.014 1.00 91.81 343 ALA A N 1
ATOM 2531 C CA . ALA A 1 343 ? 9.968 6.878 8.603 1.00 91.81 343 ALA A CA 1
ATOM 2532 C C . ALA A 1 343 ? 10.497 5.428 8.633 1.00 91.81 343 ALA A C 1
ATOM 2534 O O . ALA A 1 343 ? 9.725 4.491 8.840 1.00 91.81 343 ALA A O 1
ATOM 2535 N N . GLU A 1 344 ? 11.805 5.222 8.445 1.00 92.56 344 GLU A N 1
ATOM 2536 C CA . GLU A 1 344 ? 12.437 3.896 8.418 1.00 92.56 344 GLU A CA 1
ATOM 2537 C C . GLU A 1 344 ? 12.259 3.106 9.717 1.00 92.56 344 GLU A C 1
ATOM 2539 O O . GLU A 1 344 ? 12.004 1.900 9.664 1.00 92.56 344 GLU A O 1
ATOM 2544 N N . ALA A 1 345 ? 12.354 3.754 10.882 1.00 91.94 345 ALA A N 1
ATOM 2545 C CA . ALA A 1 345 ? 12.147 3.083 12.163 1.00 91.94 345 ALA A CA 1
ATOM 2546 C C . ALA A 1 345 ? 10.716 2.535 12.274 1.00 91.94 345 ALA A C 1
ATOM 2548 O O . ALA A 1 345 ? 10.513 1.357 12.580 1.00 91.94 345 ALA A O 1
ATOM 2549 N N . SER A 1 346 ? 9.730 3.360 11.912 1.00 95.38 346 SER A N 1
ATOM 2550 C CA . SER A 1 346 ? 8.318 2.966 11.889 1.00 95.38 346 SER A CA 1
ATOM 2551 C C . SER A 1 346 ? 8.032 1.880 10.844 1.00 95.38 346 SER A C 1
ATOM 2553 O O . SER A 1 346 ? 7.222 0.983 11.087 1.00 95.38 346 SER A O 1
ATOM 2555 N N . TRP A 1 347 ? 8.723 1.909 9.701 1.00 96.25 347 TRP A N 1
ATOM 2556 C CA . TRP A 1 347 ? 8.615 0.872 8.675 1.00 96.25 347 TRP A CA 1
ATOM 2557 C C . TRP A 1 347 ? 9.119 -0.488 9.127 1.00 96.25 347 TRP A C 1
ATOM 2559 O O . TRP A 1 347 ? 8.479 -1.485 8.799 1.00 96.25 347 TRP A O 1
ATOM 2569 N N . ARG A 1 348 ? 10.228 -0.554 9.873 1.00 95.81 348 ARG A N 1
ATOM 2570 C CA . ARG A 1 348 ? 10.718 -1.829 10.425 1.00 95.81 348 ARG A CA 1
ATOM 2571 C C . ARG A 1 348 ? 9.663 -2.452 11.332 1.00 95.81 348 ARG A C 1
ATOM 2573 O O . ARG A 1 348 ? 9.254 -3.581 11.096 1.00 95.81 348 ARG A O 1
ATOM 2580 N N . VAL A 1 349 ? 9.119 -1.667 12.263 1.00 97.25 349 VAL A N 1
ATOM 2581 C CA . VAL A 1 349 ? 8.055 -2.121 13.173 1.00 97.25 349 VAL A CA 1
ATOM 2582 C C . VAL A 1 349 ? 6.815 -2.599 12.410 1.00 97.25 349 VAL A C 1
ATOM 2584 O O . VAL A 1 349 ? 6.236 -3.630 12.756 1.00 97.25 349 VAL A O 1
ATOM 2587 N N . LEU A 1 350 ? 6.402 -1.868 11.368 1.00 98.12 350 LEU A N 1
ATOM 2588 C CA . LEU A 1 350 ? 5.270 -2.261 10.532 1.00 98.12 350 LEU A CA 1
ATOM 2589 C C . LEU A 1 350 ? 5.541 -3.572 9.785 1.00 98.12 350 LEU A C 1
ATOM 2591 O O . LEU A 1 350 ? 4.701 -4.467 9.821 1.00 98.12 350 LEU A O 1
ATOM 2595 N N . LEU A 1 351 ? 6.679 -3.695 9.101 1.00 97.69 351 LEU A N 1
ATOM 2596 C CA . LEU A 1 351 ? 6.996 -4.882 8.305 1.00 97.69 351 LEU A CA 1
ATOM 2597 C C . LEU A 1 351 ? 7.200 -6.120 9.177 1.00 97.69 351 LEU A C 1
ATOM 2599 O O . LEU A 1 351 ? 6.714 -7.181 8.797 1.00 97.69 351 LEU A O 1
ATOM 2603 N N . ASP A 1 352 ? 7.821 -5.977 10.348 1.00 98.12 352 ASP A N 1
ATOM 2604 C CA . ASP A 1 352 ? 7.964 -7.064 11.319 1.00 98.12 352 ASP A CA 1
ATOM 2605 C C . ASP A 1 352 ? 6.585 -7.561 11.772 1.00 98.12 352 ASP A C 1
ATOM 2607 O O . ASP A 1 352 ? 6.287 -8.753 11.706 1.00 98.12 352 ASP A O 1
ATOM 2611 N N . PHE A 1 353 ? 5.684 -6.640 12.130 1.00 98.56 353 PHE A N 1
ATOM 2612 C CA . PHE A 1 353 ? 4.310 -6.986 12.492 1.00 98.56 353 PHE A CA 1
ATOM 2613 C C . PHE A 1 353 ? 3.551 -7.672 11.347 1.00 98.56 353 PHE A C 1
ATOM 2615 O O . PHE A 1 353 ? 2.885 -8.684 11.563 1.00 98.56 353 PHE A O 1
ATOM 2622 N N . LEU A 1 354 ? 3.643 -7.146 10.122 1.00 98.25 354 LEU A N 1
ATOM 2623 C CA . LEU A 1 354 ? 2.973 -7.744 8.966 1.00 98.25 354 LEU A CA 1
ATOM 2624 C C . LEU A 1 354 ? 3.535 -9.134 8.639 1.00 98.25 354 LEU A C 1
ATOM 2626 O O . LEU A 1 354 ? 2.755 -10.030 8.313 1.00 98.25 354 LEU A O 1
ATOM 2630 N N . ALA A 1 355 ? 4.850 -9.327 8.766 1.00 96.75 355 ALA A N 1
ATOM 2631 C CA . ALA A 1 355 ? 5.510 -10.609 8.551 1.00 96.75 355 ALA A CA 1
ATOM 2632 C C . ALA A 1 355 ? 5.065 -11.654 9.583 1.00 96.75 355 ALA A C 1
ATOM 2634 O O . ALA A 1 355 ? 4.729 -12.771 9.197 1.00 96.75 355 ALA A O 1
ATOM 2635 N N . GLU A 1 356 ? 4.977 -11.288 10.865 1.00 96.81 356 GLU A N 1
ATOM 2636 C CA . GLU A 1 356 ? 4.442 -12.163 11.917 1.00 96.81 356 GLU A CA 1
ATOM 2637 C C . GLU A 1 356 ? 2.988 -12.570 11.634 1.00 96.81 356 GLU A C 1
ATOM 2639 O O . GLU A 1 356 ? 2.642 -13.750 11.690 1.00 96.81 356 GLU A O 1
ATOM 2644 N N . VAL A 1 357 ? 2.132 -11.607 11.273 1.00 96.25 357 VAL A N 1
ATOM 2645 C CA . VAL A 1 357 ? 0.721 -11.868 10.943 1.00 96.25 357 VAL A CA 1
ATOM 2646 C C . VAL A 1 357 ? 0.598 -12.764 9.713 1.00 96.25 357 VAL A C 1
ATOM 2648 O O . VAL A 1 357 ? -0.267 -13.643 9.667 1.00 96.25 357 VAL A O 1
ATOM 2651 N N . CYS A 1 358 ? 1.433 -12.541 8.698 1.00 94.38 358 CYS A N 1
ATOM 2652 C C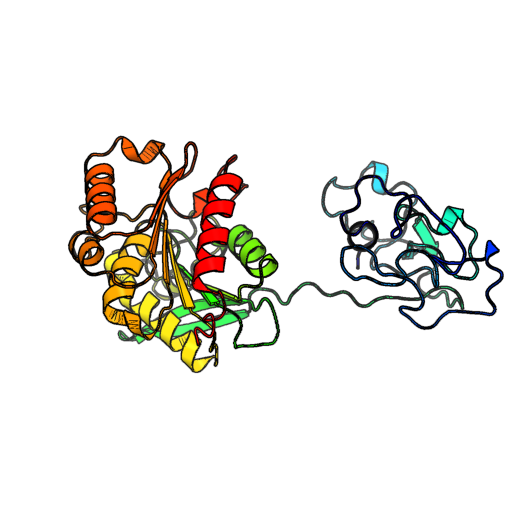A . CYS A 1 358 ? 1.349 -13.224 7.410 1.00 94.38 358 CYS A CA 1
ATOM 2653 C C . CYS A 1 358 ? 2.178 -14.504 7.324 1.00 94.38 358 CYS A C 1
ATOM 2655 O O . CYS A 1 358 ? 2.066 -15.204 6.317 1.00 94.38 358 CYS A O 1
ATOM 2657 N N . ALA A 1 359 ? 2.936 -14.845 8.369 1.00 89.56 359 ALA A N 1
ATOM 2658 C CA . ALA A 1 359 ? 3.662 -16.100 8.445 1.00 89.56 359 ALA A CA 1
ATOM 2659 C C . ALA A 1 359 ? 2.713 -17.289 8.177 1.00 89.56 359 ALA A C 1
ATOM 2661 O O . ALA A 1 359 ? 1.527 -17.235 8.555 1.00 89.56 359 ALA A O 1
ATOM 2662 N N . PRO A 1 360 ? 3.194 -18.351 7.503 1.00 78.62 360 PRO A N 1
ATOM 2663 C CA . PRO A 1 360 ? 2.460 -19.606 7.432 1.00 78.62 360 PRO A CA 1
ATOM 2664 C C . PRO A 1 360 ? 2.157 -20.068 8.857 1.00 78.62 360 PRO A C 1
ATOM 2666 O O . PRO A 1 360 ? 2.999 -19.908 9.742 1.00 78.62 360 PRO A O 1
ATOM 2669 N N . GLU A 1 361 ? 0.970 -20.625 9.090 1.00 72.56 361 GLU A N 1
ATOM 2670 C CA . GLU A 1 361 ? 0.730 -21.324 10.351 1.00 72.56 361 GLU A CA 1
ATOM 2671 C C . GLU A 1 361 ? 1.787 -22.425 10.450 1.00 72.56 361 GLU A C 1
ATOM 2673 O O . GLU A 1 361 ? 1.913 -23.253 9.547 1.00 72.56 361 GLU A O 1
ATOM 2678 N N . SER A 1 362 ? 2.633 -22.371 11.480 1.00 54.19 362 SER A N 1
ATOM 2679 C CA . SER A 1 362 ? 3.571 -23.454 11.730 1.00 54.19 362 SER A CA 1
ATOM 2680 C C . SER A 1 362 ? 2.734 -24.690 12.016 1.00 54.19 362 SER A C 1
ATOM 2682 O O . SER A 1 362 ? 2.039 -24.700 13.036 1.00 54.19 362 SER A O 1
ATOM 2684 N N . ASP A 1 363 ? 2.803 -25.695 11.141 1.00 42.09 363 ASP A N 1
ATOM 2685 C CA . ASP A 1 363 ? 2.335 -27.047 11.436 1.00 42.09 363 ASP A CA 1
ATOM 2686 C C . ASP A 1 363 ? 3.032 -27.487 12.727 1.00 42.09 363 ASP A C 1
ATOM 2688 O O . ASP A 1 363 ? 4.191 -27.905 12.739 1.00 42.09 363 ASP A O 1
ATOM 2692 N N . SER A 1 364 ? 2.349 -27.277 13.846 1.00 33.41 364 SER A N 1
ATOM 2693 C CA . SER A 1 364 ? 2.765 -27.799 15.133 1.00 33.41 364 SER A CA 1
ATOM 2694 C C . SER A 1 364 ? 2.228 -29.229 15.183 1.00 33.41 364 SER A C 1
ATOM 2696 O O . SER A 1 364 ? 1.034 -29.404 14.929 1.00 33.41 364 SER A O 1
ATOM 2698 N N . PRO A 1 365 ? 3.094 -30.231 15.408 1.00 43.53 365 PRO A N 1
ATOM 2699 C CA . PRO A 1 365 ? 2.734 -31.646 15.338 1.00 43.53 365 PRO A CA 1
ATOM 2700 C C . PRO A 1 365 ? 1.676 -32.074 16.357 1.00 43.53 365 PRO A C 1
ATOM 2702 O O . PRO A 1 365 ? 1.600 -31.454 17.445 1.00 43.53 365 PRO A O 1
#

pLDDT: mean 93.67, std 7.26, range [33.41, 98.88]

Radius of gyration: 25.18 Å; chains: 1; bounding box: 64×51×67 Å